Protein AF-A0A383DXW2-F1 (afdb_monomer)

Sequence (233 aa):
LIGVLIAPAAAITYVIGAVLSALAGYIGMTVATMANARTTEAAKSGPGRALPIAFRGGAVMGFSVAGLALLGLMAVYVVFVLTLEVDDAFEVVTAYGLGASSIALFSRVGGGIYTKAADVGADLVGKVEAGIPEDDPRNPATIADNVGDNVGDVAGMGADLFESYAGSILAPISLVAFALGLGAEQASAATNISLLSFPMAIALAGMVASIIGSFLVKGGTSTDSRALSKALH

Mean predicted aligned error: 6.48 Å

Foldseek 3Di:
DVCCVPPVLLVVLLQLLLVLLLVLLVQLLVLCVVLVVVLVVLCVVPQQRSLLSVLVSVLSSVCSLLVSLLVSLVCQCCVVQVPVLPQPSLSNSVSSLVSLVVNLVCQQVVLVCQQVVLVVVQCCCACPPVVHDPLDPVRPSSVSNVSSCSRHVRSSVSSVSSSVLSCQLSVQLVVVCVVVVDTSVCCPPPVNVCSSCVSSVVSVVVSVVSVVVSVQQGGDRDPDPVVSVVSVD

Secondary structure (DSSP, 8-state):
-HHHHH-HHHHHHHHHHHHHHHHHHHHHHHHHHHHHHHHHHHHTT-HHHHHHHHHHHHHHHHHHHHHHHHHHHHHHIIIIIIIS--TTHHHHHHHHHHHHHHHHHHHHHHHHHHHHHHHHHHHIIIIIIS-PPTT-TT-TTHHHHHHHIIIIIIIIHHHHHHHHHHHHHHHHHHHHHHHTT--HHHHTSHHHHHHHHHHHHHHHHHHHHHHHHHTT----S---HHHHHHTT-

Solvent-accessible surface area (backbone atoms only — not comparable to full-atom values): 11366 Å² total; per-residue (Å²): 108,69,45,64,74,73,41,47,65,28,43,50,30,16,51,50,24,23,52,48,21,50,48,23,7,50,53,22,24,56,40,41,69,63,30,51,63,54,22,58,63,30,40,78,76,34,47,38,54,13,45,52,46,46,49,51,31,52,46,52,28,53,51,42,18,54,46,47,34,51,50,51,52,50,50,49,43,48,48,41,42,69,67,63,56,38,68,56,40,62,55,29,57,51,26,18,40,52,18,10,44,55,43,15,51,52,37,30,51,54,17,41,52,48,17,54,54,21,41,54,51,34,46,48,50,28,48,70,71,68,66,42,63,83,81,36,90,86,44,85,34,39,62,50,22,60,47,12,46,37,41,13,68,32,18,6,44,29,10,41,52,21,24,52,53,40,40,64,41,47,49,59,38,50,49,52,36,64,76,66,67,56,50,38,87,50,49,75,38,72,72,41,45,54,63,56,44,44,48,55,50,51,51,51,53,50,50,54,50,49,56,58,51,60,73,70,55,55,49,49,84,55,87,48,68,70,59,50,50,61,37,75,110

InterPro domains:
  IPR004131 Pyrophosphate-energised proton pump [PF03030] (7-225)
  IPR004131 Pyrophosphate-energised proton pump [PTHR31998] (8-218)

Structure (mmCIF, N/CA/C/O backbone):
data_AF-A0A383DXW2-F1
#
_entry.id   AF-A0A383DXW2-F1
#
loop_
_atom_site.group_PDB
_atom_site.id
_atom_site.type_symbol
_atom_site.label_atom_id
_atom_site.label_alt_id
_atom_site.label_comp_id
_atom_site.label_asym_id
_atom_site.label_entity_id
_atom_site.label_seq_id
_atom_site.pdbx_PDB_ins_code
_atom_site.Cartn_x
_atom_site.Cartn_y
_atom_site.Cartn_z
_atom_site.occupancy
_atom_site.B_iso_or_equiv
_atom_site.auth_seq_id
_atom_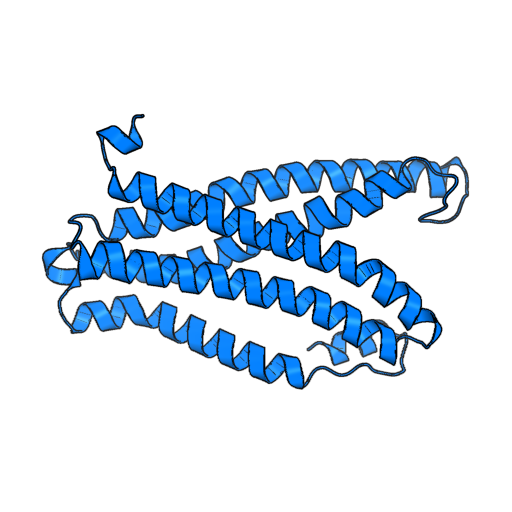site.auth_comp_id
_atom_site.auth_asym_id
_atom_site.auth_atom_id
_atom_site.pdbx_PDB_model_num
ATOM 1 N N . LEU A 1 1 ? -5.585 -5.094 -26.595 1.00 50.12 1 LEU A N 1
ATOM 2 C CA . LEU A 1 1 ? -5.424 -5.229 -28.063 1.00 50.12 1 LEU A CA 1
ATOM 3 C C . LEU A 1 1 ? -4.421 -4.222 -28.617 1.00 50.12 1 LEU A C 1
ATOM 5 O O . LEU A 1 1 ? -3.390 -4.671 -29.079 1.00 50.12 1 LEU A O 1
ATOM 9 N N . ILE A 1 2 ? -4.648 -2.907 -28.501 1.00 56.47 2 ILE A N 1
ATOM 10 C CA . ILE A 1 2 ? -3.730 -1.880 -29.044 1.00 56.47 2 ILE A CA 1
ATOM 11 C C . ILE A 1 2 ? -2.315 -1.974 -28.438 1.00 56.47 2 ILE A C 1
ATOM 13 O O . ILE A 1 2 ? -1.353 -2.072 -29.183 1.00 56.47 2 ILE A O 1
ATOM 17 N N . GLY A 1 3 ? -2.174 -2.067 -27.109 1.00 60.56 3 GLY A N 1
ATOM 18 C CA . GLY A 1 3 ? -0.851 -2.199 -26.471 1.00 60.56 3 GLY A CA 1
ATOM 19 C C . GLY A 1 3 ? -0.098 -3.486 -26.835 1.00 60.56 3 GLY A C 1
ATOM 20 O O . GLY A 1 3 ? 1.103 -3.454 -27.040 1.00 60.56 3 GLY A O 1
ATOM 21 N N . VAL A 1 4 ? -0.806 -4.605 -27.018 1.00 61.41 4 VAL A N 1
ATOM 22 C CA . VAL A 1 4 ? -0.197 -5.878 -27.461 1.00 61.41 4 VAL A CA 1
ATOM 23 C C . VAL A 1 4 ? 0.260 -5.805 -28.924 1.00 61.41 4 VAL A C 1
ATOM 25 O O . VAL A 1 4 ? 1.201 -6.489 -29.306 1.00 61.41 4 VAL A O 1
ATOM 28 N N . LEU A 1 5 ? -0.401 -4.974 -29.735 1.00 57.59 5 LEU A N 1
ATOM 29 C CA . LEU A 1 5 ? -0.107 -4.788 -31.156 1.00 57.59 5 LEU A CA 1
ATOM 30 C C . LEU A 1 5 ? 0.959 -3.713 -31.428 1.00 57.59 5 LEU A C 1
ATOM 32 O O . LEU A 1 5 ? 1.540 -3.734 -32.507 1.00 57.59 5 LEU A O 1
ATOM 36 N N . ILE A 1 6 ? 1.195 -2.785 -30.492 1.00 65.56 6 ILE A N 1
ATOM 37 C CA . ILE A 1 6 ? 2.102 -1.637 -30.674 1.00 65.56 6 ILE A CA 1
ATOM 38 C C . ILE A 1 6 ? 3.347 -1.742 -29.780 1.00 65.56 6 ILE A C 1
ATOM 40 O O . ILE A 1 6 ? 4.451 -1.588 -30.282 1.00 65.56 6 ILE A O 1
ATOM 44 N N . ALA A 1 7 ? 3.186 -2.045 -28.488 1.00 77.00 7 ALA A N 1
ATOM 45 C CA . ALA A 1 7 ? 4.275 -2.092 -27.506 1.00 77.00 7 ALA A CA 1
ATOM 46 C C . ALA A 1 7 ? 4.069 -3.269 -26.525 1.00 77.00 7 ALA A C 1
ATOM 48 O O . ALA A 1 7 ? 3.656 -3.081 -25.373 1.00 77.00 7 ALA A O 1
ATOM 49 N N . PRO A 1 8 ? 4.305 -4.521 -26.967 1.00 82.56 8 PRO A N 1
ATOM 50 C CA . PRO A 1 8 ? 3.951 -5.715 -26.199 1.00 82.56 8 PRO A CA 1
ATOM 51 C C . PRO A 1 8 ? 4.678 -5.799 -24.850 1.00 82.56 8 PRO A C 1
ATOM 53 O O . PRO A 1 8 ? 4.075 -6.221 -23.864 1.00 82.56 8 PRO A O 1
ATOM 56 N N . ALA A 1 9 ? 5.935 -5.353 -24.778 1.00 85.69 9 ALA A N 1
ATOM 57 C CA . ALA A 1 9 ? 6.704 -5.322 -23.535 1.00 85.69 9 ALA A CA 1
ATOM 58 C C . ALA A 1 9 ? 6.097 -4.351 -22.506 1.00 85.69 9 ALA A C 1
ATOM 60 O O . ALA A 1 9 ? 5.856 -4.744 -21.365 1.00 85.69 9 ALA A O 1
ATOM 61 N N . ALA A 1 10 ? 5.758 -3.129 -22.927 1.00 87.69 10 ALA A N 1
ATOM 62 C CA . ALA A 1 10 ? 5.115 -2.127 -22.078 1.00 87.69 10 ALA A CA 1
ATOM 63 C C . ALA A 1 10 ? 3.723 -2.580 -21.601 1.00 87.69 10 ALA A C 1
ATOM 65 O O . ALA A 1 10 ? 3.354 -2.390 -20.443 1.00 87.69 10 ALA A O 1
ATOM 66 N N . ALA A 1 11 ? 2.953 -3.250 -22.464 1.00 90.75 11 ALA A N 1
ATOM 67 C CA . ALA A 1 11 ? 1.661 -3.810 -22.079 1.00 90.75 11 ALA A CA 1
ATOM 68 C C . ALA A 1 11 ? 1.792 -4.891 -20.989 1.00 90.75 11 ALA A C 1
ATOM 70 O O . ALA A 1 11 ? 0.975 -4.939 -20.069 1.00 90.75 11 ALA A O 1
ATOM 71 N N . ILE A 1 12 ? 2.818 -5.745 -21.067 1.00 91.69 12 ILE A N 1
ATOM 72 C CA . ILE A 1 12 ? 3.074 -6.774 -20.051 1.00 91.69 12 ILE A CA 1
ATOM 73 C C . ILE A 1 12 ? 3.457 -6.126 -18.721 1.00 91.69 12 ILE A C 1
ATOM 75 O O . ILE A 1 12 ? 2.898 -6.485 -17.685 1.00 91.69 12 ILE A O 1
ATOM 79 N N . THR A 1 13 ? 4.368 -5.153 -18.722 1.00 93.19 13 THR A N 1
ATOM 80 C CA . THR A 1 13 ? 4.820 -4.525 -17.475 1.00 93.19 13 THR A CA 1
ATOM 81 C C . THR A 1 13 ? 3.764 -3.641 -16.834 1.00 93.19 13 THR A C 1
ATOM 83 O O . THR A 1 13 ? 3.664 -3.636 -15.608 1.00 93.19 13 THR A O 1
ATOM 86 N N . TYR A 1 14 ? 2.898 -3.009 -17.630 1.00 94.50 14 TYR A N 1
ATOM 87 C CA . TYR A 1 14 ? 1.666 -2.388 -17.145 1.00 94.50 14 TYR A CA 1
ATOM 88 C C . TYR A 1 14 ? 0.805 -3.380 -16.357 1.00 94.50 14 TYR A C 1
ATOM 90 O O . TYR A 1 14 ? 0.404 -3.098 -15.228 1.00 94.50 14 TYR A O 1
ATOM 98 N N . VAL A 1 15 ? 0.551 -4.569 -16.915 1.00 95.50 15 VAL A N 1
ATOM 99 C CA . VAL A 1 15 ? -0.243 -5.599 -16.227 1.00 95.50 15 VAL A CA 1
ATOM 100 C C . VAL A 1 15 ? 0.460 -6.074 -14.955 1.00 95.50 15 VAL A C 1
ATOM 102 O O . VAL A 1 15 ? -0.202 -6.241 -13.934 1.00 95.50 15 VAL A O 1
ATOM 105 N N . ILE A 1 16 ? 1.786 -6.238 -14.974 1.00 95.88 16 ILE A N 1
ATOM 106 C CA . ILE A 1 16 ? 2.560 -6.596 -13.776 1.00 95.88 16 ILE A CA 1
ATOM 107 C C . ILE A 1 16 ? 2.383 -5.533 -12.682 1.00 95.88 16 ILE A C 1
ATOM 109 O O . ILE A 1 16 ? 2.056 -5.882 -11.549 1.00 95.88 16 ILE A O 1
ATOM 113 N N . GLY A 1 17 ? 2.541 -4.248 -13.011 1.00 96.12 17 GLY A N 1
ATOM 114 C CA . GLY A 1 17 ? 2.365 -3.149 -12.056 1.00 96.12 17 GLY A CA 1
ATOM 115 C C . GLY A 1 17 ? 0.949 -3.078 -11.491 1.00 96.12 17 GLY A C 1
ATOM 116 O O . GLY A 1 17 ? 0.768 -2.950 -10.281 1.00 96.12 17 GLY A O 1
ATOM 117 N N . ALA A 1 18 ? -0.057 -3.257 -12.348 1.00 96.88 18 ALA A N 1
ATOM 118 C CA . ALA A 1 18 ? -1.457 -3.320 -11.945 1.00 96.88 18 ALA A CA 1
ATOM 119 C C . ALA A 1 18 ? -1.726 -4.483 -10.971 1.00 96.88 18 ALA A C 1
ATOM 121 O O . ALA A 1 18 ? -2.318 -4.288 -9.909 1.00 96.88 18 ALA A O 1
ATOM 122 N N . VAL A 1 19 ? -1.256 -5.691 -11.298 1.00 97.50 19 VAL A N 1
ATOM 123 C CA . VAL A 1 19 ? -1.461 -6.888 -10.469 1.00 97.50 19 VAL A CA 1
ATOM 124 C C . VAL A 1 19 ? -0.744 -6.766 -9.127 1.00 97.50 19 VAL A C 1
ATOM 126 O O . VAL A 1 19 ? -1.331 -7.101 -8.101 1.00 97.50 19 VAL A O 1
ATOM 129 N N . LEU A 1 20 ? 0.496 -6.271 -9.104 1.00 97.56 20 LEU A N 1
ATOM 130 C CA . LEU A 1 20 ? 1.246 -6.108 -7.857 1.00 97.56 20 LEU A CA 1
ATOM 131 C C . LEU A 1 20 ? 0.651 -5.016 -6.957 1.00 97.56 20 LEU A C 1
ATOM 133 O O . LEU A 1 20 ? 0.580 -5.222 -5.746 1.00 97.56 20 LEU A O 1
ATOM 137 N N . SER A 1 21 ? 0.156 -3.916 -7.533 1.00 96.94 21 SER A N 1
ATOM 138 C CA . SER A 1 21 ? -0.573 -2.873 -6.796 1.00 96.94 21 SER A CA 1
ATOM 139 C C . SER A 1 21 ? -1.860 -3.426 -6.165 1.00 96.94 21 SER A C 1
ATOM 141 O O . SER A 1 21 ? -2.087 -3.274 -4.962 1.00 96.94 21 SER A O 1
ATOM 143 N N . ALA A 1 22 ? -2.656 -4.177 -6.938 1.00 96.56 22 ALA A N 1
ATOM 144 C CA . ALA A 1 22 ? -3.860 -4.843 -6.432 1.00 96.56 22 ALA A CA 1
ATOM 145 C C . ALA A 1 22 ? -3.533 -5.858 -5.324 1.00 96.56 22 ALA A C 1
ATOM 147 O O . ALA A 1 22 ? -4.212 -5.911 -4.296 1.00 96.56 22 ALA A O 1
ATOM 148 N N . LEU A 1 23 ? -2.472 -6.648 -5.513 1.00 96.94 23 LEU A N 1
ATOM 149 C CA . LEU A 1 23 ? -2.016 -7.637 -4.541 1.00 96.94 23 LEU A CA 1
ATOM 150 C C . LEU A 1 23 ? -1.571 -6.980 -3.230 1.00 96.94 23 LEU A C 1
ATOM 152 O O . LEU A 1 23 ? -1.905 -7.485 -2.160 1.00 96.94 23 LEU A O 1
ATOM 156 N N . ALA A 1 24 ? -0.862 -5.851 -3.293 1.00 95.56 24 ALA A N 1
ATOM 157 C CA . ALA A 1 24 ? -0.436 -5.114 -2.108 1.00 95.56 24 ALA A CA 1
ATOM 158 C C . ALA 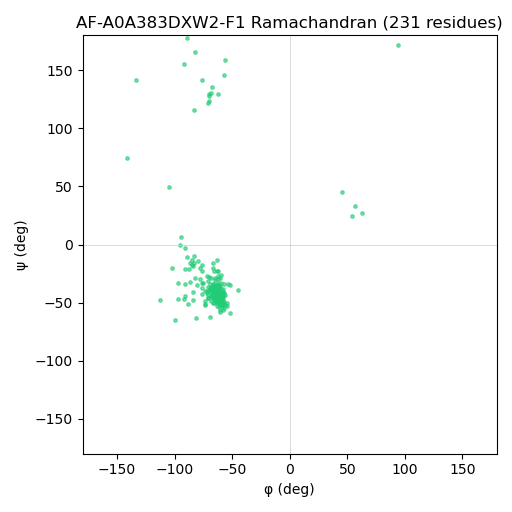A 1 24 ? -1.638 -4.632 -1.276 1.00 95.56 24 ALA A C 1
ATOM 160 O O . ALA A 1 24 ? -1.676 -4.858 -0.062 1.00 95.56 24 ALA A O 1
ATOM 161 N N . GLY A 1 25 ? -2.654 -4.054 -1.928 1.00 94.94 25 GLY A N 1
ATOM 162 C CA . GLY A 1 25 ? -3.906 -3.666 -1.272 1.00 94.94 25 GLY A CA 1
ATOM 163 C C . GLY A 1 25 ? -4.656 -4.861 -0.671 1.00 94.94 25 GLY A C 1
ATOM 164 O O . GLY A 1 25 ? -5.110 -4.803 0.473 1.00 94.94 25 GLY A O 1
ATOM 165 N N . TYR A 1 26 ? -4.724 -5.980 -1.397 1.00 95.81 26 TYR A N 1
ATOM 166 C CA . TYR A 1 26 ? -5.382 -7.203 -0.933 1.00 95.81 26 TYR A CA 1
ATOM 167 C C . TYR A 1 26 ? -4.694 -7.830 0.289 1.00 95.81 26 TYR A C 1
ATOM 169 O O . TYR A 1 26 ? -5.364 -8.221 1.249 1.00 95.81 26 TYR A O 1
ATOM 177 N N . ILE A 1 27 ? -3.358 -7.904 0.292 1.00 96.06 27 ILE A N 1
ATOM 178 C CA . ILE A 1 27 ? -2.589 -8.394 1.445 1.00 96.06 27 ILE A CA 1
ATOM 179 C C . ILE A 1 27 ? -2.833 -7.491 2.656 1.00 96.06 27 ILE A C 1
ATOM 181 O O . ILE A 1 27 ? -3.104 -8.003 3.743 1.00 96.06 27 ILE A O 1
ATOM 185 N N . GLY A 1 28 ? -2.795 -6.167 2.466 1.00 94.62 28 GLY A N 1
ATOM 186 C CA . GLY A 1 28 ? -3.100 -5.199 3.520 1.00 94.62 28 GLY A CA 1
ATOM 187 C C . GLY A 1 28 ? -4.473 -5.444 4.146 1.00 94.62 28 GLY A C 1
ATOM 188 O O . GLY A 1 28 ? -4.570 -5.641 5.356 1.00 94.62 28 GLY A O 1
ATOM 189 N N . MET A 1 29 ? -5.517 -5.529 3.317 1.00 95.94 29 MET A N 1
ATOM 190 C CA . MET A 1 29 ? -6.895 -5.786 3.758 1.00 95.94 29 MET A CA 1
ATOM 191 C C . MET A 1 29 ? -7.030 -7.113 4.513 1.00 95.94 29 MET A C 1
ATOM 193 O O . MET A 1 29 ? -7.660 -7.189 5.569 1.00 95.94 29 MET A O 1
ATOM 197 N N . THR A 1 30 ? -6.410 -8.173 3.992 1.00 95.88 30 THR A N 1
ATOM 198 C CA . THR A 1 30 ? -6.461 -9.508 4.600 1.00 95.88 30 THR A CA 1
ATOM 199 C C . THR A 1 30 ? -5.831 -9.492 5.993 1.00 95.88 30 THR A C 1
ATOM 201 O O . THR A 1 30 ? -6.363 -10.072 6.937 1.00 95.88 30 THR A O 1
ATOM 204 N N . VAL A 1 31 ? -4.709 -8.792 6.162 1.00 94.88 31 VAL A N 1
ATOM 205 C CA . VAL A 1 31 ? -4.043 -8.699 7.464 1.00 94.88 31 VAL A CA 1
ATOM 206 C C . VAL A 1 31 ? -4.804 -7.794 8.427 1.00 94.88 31 VAL A C 1
ATOM 208 O O . VAL A 1 31 ? -4.936 -8.164 9.593 1.00 94.88 31 VAL A O 1
ATOM 211 N N . ALA A 1 32 ? -5.342 -6.665 7.959 1.00 94.88 32 ALA A N 1
ATOM 212 C CA . ALA A 1 32 ? -6.160 -5.772 8.777 1.00 94.88 32 ALA A CA 1
ATOM 213 C C . ALA A 1 32 ? -7.384 -6.508 9.339 1.00 94.88 32 ALA A C 1
ATOM 215 O O . ALA A 1 32 ? -7.532 -6.619 10.555 1.00 94.88 32 ALA A O 1
ATOM 216 N N . THR A 1 33 ? -8.171 -7.165 8.485 1.00 94.88 33 THR A N 1
ATOM 217 C CA . THR A 1 33 ? -9.350 -7.941 8.916 1.00 94.88 33 THR A CA 1
ATOM 218 C C . THR A 1 33 ? -9.016 -9.035 9.942 1.00 94.88 33 THR A C 1
ATOM 220 O O . THR A 1 33 ? -9.792 -9.268 10.870 1.00 94.88 33 THR A O 1
ATOM 223 N N . MET A 1 34 ? -7.835 -9.662 9.862 1.00 93.38 34 MET A N 1
ATOM 224 C CA . MET A 1 34 ? -7.356 -10.606 10.884 1.00 93.38 34 MET A CA 1
ATOM 225 C C . MET A 1 34 ? -6.848 -9.931 12.172 1.00 93.38 34 MET A C 1
ATOM 227 O O . MET A 1 34 ? -6.934 -10.521 13.255 1.00 93.38 34 MET A O 1
ATOM 231 N N . ALA A 1 35 ? -6.261 -8.738 12.072 1.00 95.00 35 ALA A N 1
ATOM 232 C CA . ALA A 1 35 ? -5.648 -8.016 13.185 1.00 95.00 35 ALA A CA 1
ATOM 233 C C . ALA A 1 35 ? -6.666 -7.240 14.033 1.00 95.00 35 ALA A C 1
ATOM 235 O O . ALA A 1 35 ? -6.448 -7.100 15.239 1.00 95.00 35 ALA A O 1
ATOM 236 N N . ASN A 1 36 ? -7.778 -6.790 13.447 1.00 95.12 36 ASN A N 1
ATOM 237 C CA . ASN A 1 36 ? -8.770 -5.939 14.111 1.00 95.12 36 ASN A CA 1
ATOM 238 C C . ASN A 1 36 ? -9.331 -6.611 15.376 1.00 95.12 36 ASN A C 1
ATOM 240 O O . ASN A 1 36 ? -9.138 -6.114 16.484 1.00 95.12 36 ASN A O 1
ATOM 244 N N . ALA A 1 37 ? -9.890 -7.821 15.253 1.00 95.12 37 ALA A N 1
ATOM 245 C CA . ALA A 1 37 ? -10.442 -8.552 16.399 1.00 95.12 37 ALA A CA 1
ATOM 246 C C . ALA A 1 37 ? -9.383 -8.900 17.468 1.00 95.12 37 ALA A C 1
ATOM 248 O O . ALA A 1 37 ? -9.662 -8.872 18.667 1.00 95.12 37 ALA A O 1
ATOM 249 N N . ARG A 1 38 ? -8.140 -9.189 17.051 1.00 95.81 38 ARG A N 1
ATOM 250 C CA . ARG A 1 38 ? -7.022 -9.475 17.974 1.00 95.81 38 ARG A CA 1
ATOM 251 C C . ARG A 1 38 ? -6.614 -8.237 18.766 1.00 95.81 38 ARG A C 1
ATOM 253 O O . ARG A 1 38 ? -6.271 -8.350 19.941 1.00 95.81 38 ARG A O 1
ATOM 260 N N . THR A 1 39 ? -6.656 -7.073 18.124 1.00 95.19 39 THR A N 1
ATOM 261 C CA . THR A 1 39 ? -6.393 -5.780 18.759 1.00 95.19 39 THR A CA 1
ATOM 262 C C . THR A 1 39 ? -7.464 -5.479 19.803 1.00 95.19 39 THR A C 1
ATOM 264 O O . THR A 1 39 ? -7.115 -5.164 20.941 1.00 95.19 39 THR A O 1
ATOM 267 N N . THR A 1 40 ? -8.743 -5.678 19.469 1.00 94.94 40 THR A N 1
ATOM 268 C CA . THR A 1 40 ? -9.867 -5.491 20.401 1.00 94.94 40 THR A CA 1
ATOM 269 C C . THR A 1 40 ? -9.764 -6.407 21.621 1.00 94.94 40 THR A C 1
ATOM 271 O O . THR A 1 40 ? -9.898 -5.950 22.755 1.00 94.94 40 THR A O 1
ATOM 274 N N . GLU A 1 41 ? -9.451 -7.691 21.429 1.00 96.75 41 GLU A N 1
ATOM 275 C CA . GLU A 1 41 ? -9.257 -8.614 22.555 1.00 96.75 41 GLU A CA 1
ATOM 276 C C . GLU A 1 41 ? -8.064 -8.223 23.436 1.00 96.75 41 GLU A C 1
ATOM 278 O O . GLU A 1 41 ? -8.145 -8.250 24.666 1.00 96.75 41 GLU A O 1
ATOM 283 N N . ALA A 1 42 ? -6.954 -7.793 22.836 1.00 92.69 42 ALA A N 1
ATOM 284 C CA . ALA A 1 42 ? -5.794 -7.343 23.594 1.00 92.69 42 ALA A CA 1
ATOM 285 C C . ALA A 1 42 ? -6.035 -6.027 24.347 1.00 92.69 42 ALA A C 1
ATOM 287 O O . ALA A 1 42 ? -5.448 -5.830 25.415 1.00 92.69 42 ALA A O 1
ATOM 288 N N . ALA A 1 43 ? -6.922 -5.163 23.843 1.00 92.88 43 ALA A N 1
ATOM 289 C CA . ALA A 1 43 ? -7.292 -3.907 24.488 1.00 92.88 43 ALA A CA 1
ATOM 290 C C . ALA A 1 43 ? -7.961 -4.113 25.856 1.00 92.88 43 ALA A C 1
ATOM 292 O O . ALA A 1 43 ? -7.828 -3.250 26.723 1.00 92.88 43 ALA A O 1
ATOM 293 N N . LYS A 1 44 ? -8.548 -5.291 26.129 1.00 93.62 44 LYS A N 1
ATOM 294 C CA . LYS A 1 44 ? -9.018 -5.666 27.479 1.00 93.62 44 LYS A CA 1
ATOM 295 C C . LYS A 1 44 ? -7.893 -5.675 28.523 1.00 93.62 44 LYS A C 1
ATOM 297 O O . LYS A 1 44 ? -8.151 -5.498 29.706 1.00 93.62 44 LYS A O 1
ATOM 302 N N . SER A 1 45 ? -6.643 -5.888 28.094 1.00 90.31 45 SER A N 1
ATOM 303 C CA . SER A 1 45 ? -5.438 -5.810 28.938 1.00 90.31 45 SER A CA 1
ATOM 304 C C . SER A 1 45 ? -4.754 -4.430 28.898 1.00 90.31 45 SER A C 1
ATOM 306 O O . SER A 1 45 ? -3.655 -4.285 29.433 1.00 90.31 45 SER A O 1
ATOM 308 N N . GLY A 1 46 ? -5.361 -3.434 28.246 1.00 87.06 46 GLY A N 1
ATOM 309 C CA . GLY A 1 46 ? -4.833 -2.079 28.103 1.00 87.06 46 GLY A CA 1
ATOM 310 C C . GLY A 1 46 ? -4.032 -1.815 26.813 1.00 87.06 46 GLY A C 1
ATOM 311 O O . GLY A 1 46 ? -3.695 -2.735 26.055 1.00 87.06 46 GLY A O 1
ATOM 312 N N . PRO A 1 47 ? -3.684 -0.538 26.561 1.00 81.81 47 PRO A N 1
ATOM 313 C CA . PRO A 1 47 ? -3.093 -0.078 25.300 1.00 81.81 47 PRO A CA 1
ATOM 314 C C . PRO A 1 47 ? -1.707 -0.671 25.023 1.00 81.81 47 PRO A C 1
ATOM 316 O O . PRO A 1 47 ? -1.369 -0.935 23.871 1.00 81.81 47 PRO A O 1
ATOM 319 N N . GLY A 1 48 ? -0.927 -0.972 26.066 1.00 84.31 48 GLY A N 1
ATOM 320 C CA . GLY A 1 48 ? 0.415 -1.544 25.922 1.00 84.31 48 GLY A CA 1
ATOM 321 C C . GLY A 1 48 ? 0.440 -2.922 25.251 1.00 84.31 48 GLY A C 1
ATOM 322 O O . GLY A 1 48 ? 1.459 -3.300 24.676 1.00 84.31 48 GLY A O 1
ATOM 323 N N . ARG A 1 49 ? -0.679 -3.664 25.286 1.00 86.38 49 ARG A N 1
ATOM 324 C CA . ARG A 1 49 ? -0.833 -4.957 24.595 1.00 86.38 49 ARG A CA 1
ATOM 325 C C . ARG A 1 49 ? -1.537 -4.830 23.246 1.00 86.38 49 ARG A C 1
ATOM 327 O O . ARG A 1 49 ? -1.190 -5.576 22.333 1.00 86.38 49 ARG A O 1
ATOM 334 N N . ALA A 1 50 ? -2.473 -3.892 23.108 1.00 89.62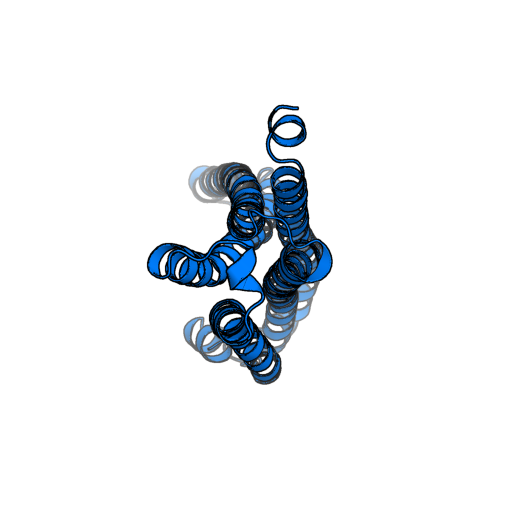 50 ALA A N 1
ATOM 335 C CA . ALA A 1 50 ? -3.181 -3.645 21.854 1.00 89.62 50 ALA A CA 1
ATOM 336 C C . ALA A 1 50 ? -2.285 -2.989 20.791 1.00 89.62 50 ALA A C 1
ATOM 338 O O . ALA A 1 50 ? -2.239 -3.460 19.654 1.00 89.62 50 ALA A O 1
ATOM 339 N N . LEU A 1 51 ? -1.515 -1.957 21.164 1.00 88.19 51 LEU A N 1
ATOM 340 C CA . LEU A 1 51 ? -0.718 -1.173 20.215 1.00 88.19 51 LEU A CA 1
ATOM 341 C C . LEU A 1 51 ? 0.301 -2.021 19.436 1.00 88.19 51 LEU A C 1
ATOM 343 O O . LEU A 1 51 ? 0.346 -1.891 18.216 1.00 88.19 51 LEU A O 1
ATOM 347 N N . PRO A 1 52 ? 1.081 -2.931 20.056 1.00 88.62 52 PRO A N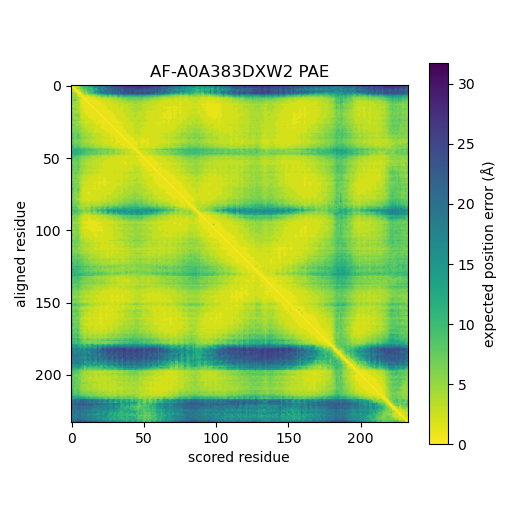 1
ATOM 348 C CA . PRO A 1 52 ? 2.000 -3.775 19.296 1.00 88.62 52 PRO A CA 1
ATOM 349 C C . PRO A 1 52 ? 1.302 -4.707 18.297 1.00 88.62 52 PRO A C 1
ATOM 351 O O . PRO A 1 52 ? 1.900 -5.051 17.282 1.00 88.62 52 PRO A O 1
ATOM 354 N N . ILE A 1 53 ? 0.065 -5.140 18.567 1.00 91.69 53 ILE A N 1
ATOM 355 C CA . ILE A 1 53 ? -0.699 -5.999 17.648 1.00 91.69 53 ILE A CA 1
ATOM 356 C C . ILE A 1 53 ? -1.180 -5.179 16.452 1.00 91.69 53 ILE A C 1
ATOM 358 O O . ILE A 1 53 ? -0.932 -5.587 15.318 1.00 91.69 53 ILE A O 1
ATOM 362 N N . ALA A 1 54 ? -1.774 -4.009 16.701 1.00 91.81 54 ALA A N 1
ATOM 363 C CA . ALA A 1 54 ? -2.185 -3.080 15.650 1.00 91.81 54 ALA A CA 1
ATOM 364 C C . ALA A 1 54 ? -0.990 -2.648 14.784 1.00 91.81 54 ALA A C 1
ATOM 366 O O . ALA A 1 54 ? -1.036 -2.751 13.560 1.00 91.81 54 ALA A O 1
ATOM 367 N N . PHE A 1 55 ? 0.124 -2.267 15.422 1.00 91.12 55 PHE A N 1
ATOM 368 C CA . PHE A 1 55 ? 1.355 -1.885 14.732 1.00 91.12 55 PHE A CA 1
ATOM 369 C C . PHE A 1 55 ? 1.896 -3.016 13.861 1.00 91.12 55 PHE A C 1
ATOM 371 O O . PHE A 1 55 ? 2.240 -2.787 12.709 1.00 91.12 55 PHE A O 1
ATOM 378 N N . ARG A 1 56 ? 1.945 -4.254 14.370 1.00 91.38 56 ARG A N 1
ATOM 379 C CA . ARG A 1 56 ? 2.389 -5.408 13.573 1.00 91.38 56 ARG A CA 1
ATOM 380 C C . ARG A 1 56 ? 1.456 -5.688 12.397 1.00 91.38 56 ARG A C 1
ATOM 382 O O . ARG A 1 56 ? 1.952 -6.047 11.336 1.00 91.38 56 ARG A O 1
ATOM 389 N N . GLY A 1 57 ? 0.146 -5.500 12.565 1.00 92.44 57 GLY A N 1
ATOM 390 C CA . GLY A 1 57 ? -0.818 -5.571 11.465 1.00 92.44 57 GLY A CA 1
ATOM 391 C C . GLY A 1 57 ? -0.493 -4.565 10.356 1.00 92.44 57 GLY A C 1
ATOM 392 O O . GLY A 1 57 ? -0.322 -4.956 9.202 1.00 92.44 57 GLY A O 1
ATOM 393 N N . GLY A 1 58 ? -0.298 -3.294 10.721 1.00 91.88 58 GLY A N 1
ATOM 394 C CA . GLY A 1 58 ? 0.097 -2.238 9.781 1.00 91.88 58 GLY A CA 1
ATOM 395 C C . GLY A 1 58 ? 1.496 -2.434 9.182 1.00 91.88 58 GLY A C 1
ATOM 396 O O . GLY A 1 58 ? 1.712 -2.172 8.002 1.00 91.88 58 GLY A O 1
ATOM 397 N N . ALA A 1 59 ? 2.447 -2.963 9.953 1.00 92.81 59 ALA A N 1
ATOM 398 C CA . ALA A 1 59 ? 3.803 -3.227 9.484 1.00 92.81 59 ALA A CA 1
ATOM 399 C C . ALA A 1 59 ? 3.824 -4.269 8.357 1.00 92.81 59 ALA A C 1
ATOM 401 O O . ALA A 1 59 ? 4.555 -4.098 7.385 1.00 92.81 59 ALA A O 1
ATOM 402 N N . VAL A 1 60 ? 2.998 -5.321 8.438 1.00 93.25 60 VAL A N 1
ATOM 403 C CA . VAL A 1 60 ? 2.891 -6.309 7.350 1.00 93.25 60 VAL A CA 1
ATOM 404 C C . VAL A 1 60 ? 2.380 -5.655 6.068 1.00 93.25 60 VAL A C 1
ATOM 406 O O . VAL A 1 60 ? 2.933 -5.927 5.004 1.00 93.25 60 VAL A O 1
ATOM 409 N N . MET A 1 61 ? 1.385 -4.768 6.156 1.00 92.00 61 MET A N 1
ATOM 410 C CA . MET A 1 61 ? 0.924 -3.985 5.005 1.00 92.00 61 MET A CA 1
ATOM 411 C C . MET A 1 61 ? 2.066 -3.134 4.434 1.00 92.00 61 MET A C 1
ATOM 413 O O . MET A 1 61 ? 2.367 -3.249 3.250 1.00 92.00 61 MET A O 1
ATOM 417 N N . GLY A 1 62 ? 2.751 -2.345 5.268 1.00 93.06 62 GLY A N 1
ATOM 418 C CA . GLY A 1 62 ? 3.843 -1.470 4.830 1.00 93.06 62 GLY A CA 1
ATOM 419 C C . GLY A 1 62 ? 4.998 -2.223 4.161 1.00 93.06 62 GLY A C 1
ATOM 420 O O . GLY A 1 62 ? 5.444 -1.841 3.078 1.00 93.06 62 GLY A O 1
ATOM 421 N N . PHE A 1 63 ? 5.447 -3.335 4.752 1.00 94.75 63 PHE A N 1
ATOM 422 C CA . PHE A 1 63 ? 6.502 -4.165 4.163 1.00 94.75 63 PHE A CA 1
ATOM 423 C C . PHE A 1 63 ? 6.047 -4.897 2.901 1.00 94.75 63 PHE A C 1
ATOM 425 O O . PHE A 1 63 ? 6.849 -5.058 1.986 1.00 94.75 63 PHE A O 1
ATOM 432 N N . SER A 1 64 ? 4.778 -5.306 2.814 1.00 94.56 64 SER A N 1
ATOM 433 C CA . SER A 1 64 ? 4.236 -5.922 1.597 1.00 94.56 64 SER A CA 1
ATOM 434 C C . SER A 1 64 ? 4.161 -4.911 0.456 1.00 94.56 64 SER A C 1
ATOM 436 O O . SER A 1 64 ? 4.586 -5.218 -0.651 1.00 94.56 64 SER A O 1
ATOM 438 N N . VAL A 1 65 ? 3.694 -3.690 0.731 1.00 95.25 65 VAL A N 1
ATOM 439 C CA . VAL A 1 65 ? 3.622 -2.592 -0.244 1.00 95.25 65 VAL A CA 1
ATOM 440 C C . VAL A 1 65 ? 5.013 -2.246 -0.772 1.00 95.25 65 VAL A C 1
ATOM 442 O O . VAL A 1 65 ? 5.258 -2.356 -1.972 1.00 95.25 65 VAL A O 1
ATOM 445 N N . ALA A 1 66 ? 5.944 -1.889 0.118 1.00 94.25 66 ALA A N 1
ATOM 446 C CA . ALA A 1 66 ? 7.299 -1.517 -0.282 1.00 94.25 66 ALA A CA 1
ATOM 447 C C . ALA A 1 66 ? 8.042 -2.696 -0.934 1.00 94.25 66 ALA A C 1
ATOM 449 O O . ALA A 1 66 ? 8.745 -2.517 -1.928 1.00 94.25 66 ALA A O 1
ATOM 450 N N . GLY A 1 67 ? 7.865 -3.907 -0.393 1.00 94.81 67 GLY A N 1
ATOM 451 C CA . GLY A 1 67 ? 8.484 -5.142 -0.871 1.00 94.81 67 GLY A CA 1
ATOM 452 C C . GLY A 1 67 ? 8.052 -5.502 -2.283 1.00 94.81 67 GLY A C 1
ATOM 453 O O . GLY A 1 67 ? 8.901 -5.690 -3.149 1.00 94.81 67 GLY A O 1
ATOM 454 N N . LEU A 1 68 ? 6.742 -5.555 -2.533 1.00 96.31 68 LEU A N 1
ATOM 455 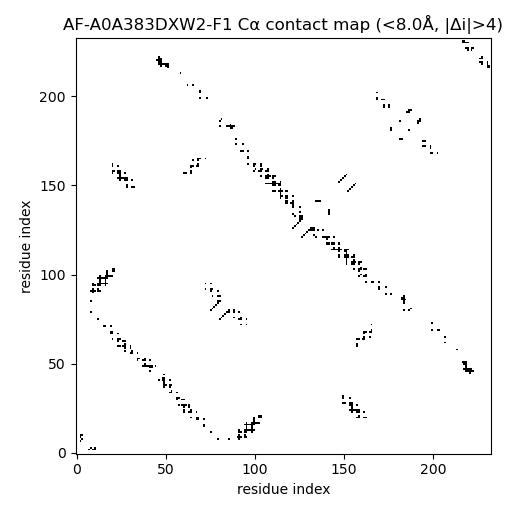C CA . LEU A 1 68 ? 6.200 -5.866 -3.856 1.00 96.31 68 LEU A CA 1
ATOM 456 C C . LEU A 1 68 ? 6.543 -4.778 -4.874 1.00 96.31 68 LEU A C 1
ATOM 458 O O . LEU A 1 68 ? 6.878 -5.112 -6.007 1.00 96.31 68 LEU A O 1
ATOM 462 N N . ALA A 1 69 ? 6.507 -3.503 -4.480 1.00 94.81 69 ALA A N 1
ATOM 463 C CA . ALA A 1 69 ? 6.841 -2.399 -5.374 1.00 94.81 69 ALA A CA 1
ATOM 464 C C . ALA A 1 69 ? 8.310 -2.448 -5.814 1.00 94.81 69 ALA A C 1
ATOM 466 O O . ALA A 1 69 ? 8.589 -2.383 -7.012 1.00 94.81 69 ALA A O 1
ATOM 467 N N . LEU A 1 70 ? 9.236 -2.610 -4.860 1.00 93.62 70 LEU A N 1
ATOM 468 C CA . LEU A 1 70 ? 10.672 -2.676 -5.135 1.00 93.62 70 LEU A CA 1
ATOM 469 C C . LEU A 1 70 ? 11.045 -3.954 -5.892 1.00 93.62 70 LEU A C 1
ATOM 471 O O . LEU A 1 70 ? 11.779 -3.887 -6.876 1.00 93.62 70 LEU A O 1
ATOM 475 N N . LEU A 1 71 ? 10.522 -5.109 -5.467 1.00 94.06 71 LEU A N 1
ATOM 476 C CA . LEU A 1 71 ? 10.770 -6.391 -6.128 1.00 94.06 71 LEU A CA 1
ATOM 477 C C . LEU A 1 71 ? 10.215 -6.397 -7.554 1.00 94.06 71 LEU A C 1
ATOM 479 O O . LEU A 1 71 ? 10.908 -6.829 -8.470 1.00 94.06 71 LEU A O 1
ATOM 483 N N . GLY A 1 72 ? 8.990 -5.903 -7.747 1.00 94.25 72 GLY A N 1
ATOM 484 C CA . GLY A 1 72 ? 8.356 -5.800 -9.057 1.00 94.25 72 GLY A CA 1
ATOM 485 C C . GLY A 1 72 ? 9.142 -4.898 -9.999 1.00 94.25 72 GLY A C 1
ATOM 486 O O . GLY A 1 72 ? 9.448 -5.301 -11.120 1.00 94.25 72 GLY A O 1
ATOM 487 N N . LEU A 1 73 ? 9.549 -3.720 -9.520 1.00 91.81 73 LEU A N 1
ATOM 488 C CA . LEU A 1 73 ? 10.353 -2.785 -10.300 1.00 91.81 73 LEU A CA 1
ATOM 489 C C . LEU A 1 73 ? 11.727 -3.369 -10.660 1.00 91.81 73 LEU A C 1
ATOM 491 O O . LEU A 1 73 ? 12.150 -3.285 -11.812 1.00 91.81 73 LEU A O 1
ATOM 495 N N . MET A 1 74 ? 12.403 -4.013 -9.704 1.00 90.19 74 MET A N 1
ATOM 496 C CA . MET A 1 74 ? 13.698 -4.654 -9.939 1.00 90.19 74 MET A CA 1
ATOM 497 C C . MET A 1 74 ? 13.581 -5.826 -10.920 1.00 90.19 74 MET A C 1
ATOM 499 O O . MET A 1 74 ? 14.419 -5.965 -11.807 1.00 90.19 74 MET A O 1
ATOM 503 N N . ALA A 1 75 ? 12.537 -6.648 -10.799 1.00 92.19 75 ALA A N 1
ATOM 504 C CA . ALA A 1 75 ? 12.283 -7.753 -11.717 1.00 92.19 75 ALA A CA 1
ATOM 505 C C . ALA A 1 75 ? 12.011 -7.247 -13.139 1.00 92.19 75 ALA A C 1
ATOM 507 O O . ALA A 1 75 ? 12.587 -7.772 -14.091 1.00 92.19 75 ALA A O 1
ATOM 508 N N . VAL A 1 76 ? 11.195 -6.198 -13.285 1.00 90.62 76 VAL A N 1
ATOM 509 C CA . VAL A 1 76 ? 10.947 -5.548 -14.579 1.00 90.62 76 VAL A CA 1
ATOM 510 C C . VAL A 1 76 ? 12.252 -5.021 -15.174 1.00 90.62 76 VAL A C 1
ATOM 512 O O . VAL A 1 76 ? 12.544 -5.310 -16.332 1.00 90.62 76 VAL A O 1
ATOM 515 N N . TYR A 1 77 ? 13.071 -4.326 -14.383 1.00 86.19 77 TYR A N 1
ATOM 516 C CA . TYR A 1 77 ? 14.361 -3.813 -14.837 1.00 86.19 77 TYR A CA 1
ATOM 517 C C . TYR A 1 77 ? 15.303 -4.940 -15.293 1.00 86.19 77 TYR A C 1
ATOM 519 O O . TYR A 1 77 ? 15.801 -4.927 -16.414 1.00 86.19 77 TYR A O 1
ATOM 527 N N . VAL A 1 78 ? 15.516 -5.969 -14.471 1.00 87.31 78 VAL A N 1
ATOM 528 C CA . VAL A 1 78 ? 16.439 -7.068 -14.804 1.00 87.31 78 VAL A CA 1
ATOM 529 C C . VAL A 1 78 ? 15.967 -7.855 -16.027 1.00 87.31 78 VAL A C 1
ATOM 531 O O . VAL A 1 78 ? 16.766 -8.160 -16.911 1.00 87.31 78 VAL A O 1
ATOM 534 N N . VAL A 1 79 ? 14.678 -8.187 -16.102 1.00 89.75 79 VAL A N 1
ATOM 535 C CA . VAL A 1 79 ? 14.157 -9.019 -17.191 1.00 89.75 79 VAL A CA 1
ATOM 536 C C . VAL A 1 79 ? 14.091 -8.228 -18.492 1.00 89.75 79 VAL A C 1
ATOM 538 O O . VAL A 1 79 ? 14.631 -8.677 -19.496 1.00 89.75 79 VAL A O 1
ATOM 541 N N . PHE A 1 80 ? 13.467 -7.052 -18.496 1.00 86.12 80 PHE A N 1
ATOM 542 C CA . PHE A 1 80 ? 13.193 -6.338 -19.743 1.00 86.12 80 PHE A CA 1
ATOM 543 C C . PHE A 1 80 ? 14.343 -5.441 -20.201 1.00 86.12 80 PHE A C 1
ATOM 545 O O . PHE A 1 80 ? 14.539 -5.303 -21.404 1.00 86.12 80 PHE A O 1
ATOM 552 N N . VAL A 1 81 ? 15.113 -4.863 -19.275 1.00 81.00 81 VAL A N 1
ATOM 553 C CA . VAL A 1 81 ? 16.218 -3.954 -19.625 1.00 81.00 81 VAL A CA 1
ATOM 554 C C . VAL A 1 81 ? 17.534 -4.711 -19.767 1.00 81.00 81 VAL A C 1
ATOM 556 O O . VAL A 1 81 ? 18.234 -4.512 -20.749 1.00 81.00 81 VAL A O 1
ATOM 559 N N . LEU A 1 82 ? 17.877 -5.590 -18.817 1.00 81.56 82 LEU A N 1
ATOM 560 C CA . LEU A 1 82 ? 19.186 -6.265 -18.829 1.00 81.56 82 LEU A CA 1
ATOM 561 C C . LEU A 1 82 ? 19.202 -7.599 -19.585 1.00 81.56 82 LEU A C 1
ATOM 563 O O . LEU A 1 82 ? 20.235 -7.962 -20.130 1.00 81.56 82 LEU A O 1
ATOM 567 N N . THR A 1 83 ? 18.106 -8.366 -19.560 1.00 84.25 83 THR A N 1
ATOM 568 C CA . THR A 1 83 ? 18.089 -9.727 -20.138 1.00 84.25 83 THR A CA 1
ATOM 569 C C . THR A 1 83 ? 17.526 -9.742 -21.553 1.00 84.25 83 THR A C 1
ATOM 571 O O . THR A 1 83 ? 18.088 -10.384 -22.433 1.00 84.25 83 THR A O 1
ATOM 574 N N . LEU A 1 84 ? 16.389 -9.074 -21.760 1.00 83.75 84 LEU A N 1
ATOM 575 C CA . LEU A 1 84 ? 15.725 -8.989 -23.060 1.00 83.75 84 LEU A CA 1
ATOM 576 C C . LEU A 1 84 ? 16.197 -7.796 -23.899 1.00 83.75 84 LEU A C 1
ATOM 578 O O . LEU A 1 84 ? 15.829 -7.741 -25.067 1.00 83.75 84 LEU A O 1
ATOM 582 N N . GLU A 1 85 ? 16.961 -6.871 -23.304 1.00 78.88 85 GLU A N 1
ATOM 583 C CA . GLU A 1 85 ? 17.530 -5.680 -23.958 1.00 78.88 85 GLU A CA 1
ATOM 584 C C . GLU A 1 85 ? 16.507 -4.939 -24.833 1.00 78.88 85 GLU A C 1
ATOM 586 O O . GLU A 1 85 ? 16.777 -4.587 -25.977 1.00 78.88 85 GLU A O 1
ATOM 591 N N . VAL A 1 86 ? 15.294 -4.735 -24.304 1.00 77.62 86 VAL A N 1
ATOM 592 C CA . VAL A 1 86 ? 14.220 -4.076 -25.055 1.00 77.62 86 VAL A CA 1
ATOM 593 C C . VAL A 1 86 ? 14.637 -2.645 -25.397 1.00 77.62 86 VAL A C 1
ATOM 595 O O . VAL A 1 86 ? 15.012 -1.881 -24.504 1.00 77.62 86 VAL A O 1
ATOM 598 N N . ASP A 1 87 ? 14.503 -2.284 -26.677 1.00 69.50 87 ASP A N 1
ATOM 599 C CA . ASP A 1 87 ? 14.909 -0.982 -27.229 1.00 69.50 87 ASP A CA 1
ATOM 600 C C . ASP A 1 87 ? 14.305 0.215 -26.463 1.00 69.50 87 ASP A C 1
ATOM 602 O O . ASP A 1 87 ? 14.961 1.236 -26.248 1.00 69.50 87 ASP A O 1
ATOM 606 N N . ASP A 1 88 ? 13.081 0.047 -25.954 1.00 75.25 88 ASP A N 1
ATOM 607 C CA . ASP A 1 88 ? 12.340 1.043 -25.173 1.00 75.25 88 ASP A CA 1
ATOM 608 C C . ASP A 1 88 ? 12.310 0.712 -23.670 1.00 75.25 88 ASP A C 1
ATOM 610 O O . ASP A 1 88 ? 11.264 0.722 -23.014 1.00 75.25 88 ASP A O 1
ATOM 614 N N . ALA A 1 89 ? 13.478 0.421 -23.090 1.00 72.25 89 ALA A N 1
ATOM 615 C CA . ALA A 1 89 ? 13.658 0.124 -21.664 1.00 72.25 89 ALA A CA 1
ATOM 616 C C . ALA A 1 89 ? 12.904 1.089 -20.721 1.00 72.25 89 ALA A C 1
ATOM 618 O O . ALA A 1 89 ? 12.323 0.671 -19.716 1.00 72.25 89 ALA A O 1
ATOM 619 N N . PHE A 1 90 ? 12.879 2.382 -21.057 1.00 75.94 90 PHE A N 1
ATOM 620 C CA . PHE A 1 90 ? 12.188 3.406 -20.272 1.00 75.94 90 PHE A CA 1
ATOM 621 C C . PHE A 1 90 ? 10.673 3.316 -20.386 1.00 75.94 90 PHE A C 1
ATOM 623 O O . PHE A 1 90 ? 9.991 3.401 -19.368 1.00 75.94 90 PHE A O 1
ATOM 630 N N . GLU A 1 91 ? 10.142 3.080 -21.586 1.00 81.69 91 GLU A N 1
ATOM 631 C CA . GLU A 1 91 ? 8.703 2.903 -21.784 1.00 81.69 91 GLU A CA 1
ATOM 632 C C . GLU A 1 91 ? 8.193 1.722 -20.958 1.00 81.69 91 GLU A C 1
ATOM 634 O O . GLU A 1 91 ? 7.176 1.825 -20.276 1.00 81.69 91 GLU A O 1
ATOM 639 N N . VAL A 1 92 ? 8.948 0.625 -20.936 1.00 85.62 92 VAL A N 1
ATOM 640 C CA . VAL A 1 92 ? 8.607 -0.582 -20.181 1.00 85.62 92 VAL A CA 1
ATOM 641 C C . VAL A 1 92 ? 8.548 -0.320 -18.669 1.00 85.62 92 VAL A C 1
ATOM 643 O O . VAL A 1 92 ? 7.639 -0.792 -17.979 1.00 85.62 92 VAL A O 1
ATOM 646 N N . VAL A 1 93 ? 9.495 0.457 -18.149 1.00 84.81 93 VAL A N 1
ATOM 647 C CA . VAL A 1 93 ? 9.617 0.796 -16.725 1.00 84.81 93 VAL A CA 1
ATOM 648 C C . VAL A 1 93 ? 8.574 1.849 -16.308 1.00 84.81 93 VAL A C 1
ATOM 650 O O . VAL A 1 93 ? 7.960 1.732 -15.247 1.00 84.81 93 VAL A O 1
ATOM 653 N N . THR A 1 94 ? 8.268 2.822 -17.169 1.00 87.94 94 THR A N 1
ATOM 654 C CA . THR A 1 94 ? 7.177 3.787 -16.958 1.00 87.94 94 THR A CA 1
ATOM 655 C C . THR A 1 94 ? 5.799 3.128 -17.059 1.00 87.94 94 THR A C 1
ATOM 657 O O . THR A 1 94 ? 4.910 3.446 -16.267 1.00 87.94 94 THR A O 1
ATOM 660 N N . ALA A 1 95 ? 5.611 2.172 -17.973 1.00 91.56 95 ALA A N 1
ATOM 661 C CA . ALA A 1 95 ? 4.354 1.444 -18.124 1.00 91.56 95 ALA A CA 1
ATOM 662 C C . ALA A 1 95 ? 3.994 0.642 -16.866 1.00 91.56 95 ALA A C 1
ATOM 664 O O . ALA A 1 95 ? 2.824 0.607 -16.484 1.00 91.56 95 ALA A O 1
ATOM 665 N N . TYR A 1 96 ? 4.989 0.081 -16.169 1.00 93.69 96 TYR A N 1
ATOM 666 C CA . TYR A 1 96 ? 4.800 -0.526 -14.848 1.00 93.69 96 TYR A CA 1
ATOM 667 C C . TYR A 1 96 ? 4.196 0.459 -13.837 1.00 93.69 96 TYR A C 1
ATOM 669 O O . TYR A 1 96 ? 3.190 0.144 -13.196 1.00 93.69 96 TYR A O 1
ATOM 677 N N . GLY A 1 97 ? 4.762 1.667 -13.736 1.00 93.88 97 GLY A N 1
ATOM 678 C CA . GLY A 1 97 ? 4.231 2.730 -12.879 1.00 93.88 97 GLY A CA 1
ATOM 679 C C . GLY A 1 97 ? 2.800 3.114 -13.256 1.00 93.88 97 GLY A C 1
ATOM 680 O O . GLY A 1 97 ? 1.925 3.147 -12.399 1.00 93.88 97 GLY A O 1
ATOM 681 N N . LEU A 1 98 ? 2.525 3.286 -14.551 1.00 94.50 98 LEU A N 1
ATOM 682 C CA . LEU A 1 98 ? 1.184 3.601 -15.049 1.00 94.50 98 LEU A CA 1
ATOM 683 C C . LEU A 1 98 ? 0.147 2.519 -14.691 1.00 94.50 98 LEU A C 1
ATOM 685 O O . LEU A 1 98 ? -1.003 2.832 -14.361 1.00 94.50 98 LEU A O 1
ATOM 689 N N . GLY A 1 99 ? 0.541 1.245 -14.747 1.00 95.19 99 GLY A N 1
ATOM 690 C CA . GLY A 1 99 ? -0.285 0.119 -14.309 1.00 95.19 99 GLY A CA 1
ATOM 691 C C . GLY A 1 99 ? -0.628 0.201 -12.828 1.00 95.19 99 GLY A C 1
ATOM 692 O O . GLY A 1 99 ? -1.795 0.062 -12.449 1.00 95.19 99 GLY A O 1
ATOM 693 N N . ALA A 1 100 ? 0.374 0.509 -12.005 1.00 95.81 100 ALA A N 1
ATOM 694 C CA . ALA A 1 100 ? 0.196 0.732 -10.579 1.00 95.81 100 ALA A CA 1
ATOM 695 C C . ALA A 1 100 ? -0.781 1.886 -10.289 1.00 95.81 100 ALA A C 1
ATOM 697 O O . ALA A 1 100 ? -1.719 1.690 -9.511 1.00 95.81 100 ALA A O 1
ATOM 698 N N . SER A 1 101 ? -0.627 3.035 -10.964 1.00 96.00 101 SER A N 1
ATOM 699 C CA . SER A 1 101 ? -1.488 4.223 -10.796 1.00 96.00 101 SER A CA 1
ATOM 700 C C . SER A 1 101 ? -2.921 3.968 -11.217 1.00 96.00 101 SER A C 1
ATOM 702 O O . SER A 1 101 ? -3.852 4.424 -10.557 1.00 96.00 101 SER A O 1
ATOM 704 N N . SER A 1 102 ? -3.115 3.200 -12.289 1.00 96.12 102 SER A N 1
ATOM 705 C CA . SER A 1 102 ? -4.452 2.857 -12.774 1.00 96.12 102 SER A CA 1
ATOM 706 C C . SER A 1 102 ? -5.245 2.108 -11.700 1.00 96.12 102 SER A C 1
ATOM 708 O O . SER A 1 102 ? -6.372 2.482 -11.381 1.00 96.12 102 SER A O 1
ATOM 710 N N . ILE A 1 103 ? -4.647 1.077 -11.096 1.00 95.56 103 ILE A N 1
ATOM 711 C CA . ILE A 1 103 ? -5.292 0.301 -10.030 1.00 95.56 103 ILE A CA 1
ATOM 712 C C . ILE A 1 103 ? -5.430 1.100 -8.737 1.00 95.56 103 ILE A C 1
ATOM 714 O O . ILE A 1 103 ? -6.480 1.018 -8.093 1.00 95.56 103 ILE A O 1
ATOM 718 N N . ALA A 1 104 ? -4.416 1.882 -8.367 1.00 95.44 104 ALA A N 1
ATOM 719 C CA . ALA A 1 104 ? -4.467 2.735 -7.186 1.00 95.44 104 ALA A CA 1
ATOM 720 C C . ALA A 1 104 ? -5.639 3.722 -7.258 1.00 95.44 104 ALA A C 1
ATOM 722 O O . ALA A 1 104 ? -6.420 3.818 -6.310 1.00 95.44 104 ALA A O 1
ATOM 723 N N . LEU A 1 105 ? -5.833 4.367 -8.414 1.00 96.25 105 LEU A N 1
ATOM 724 C CA . LEU A 1 105 ? -6.934 5.297 -8.650 1.00 96.25 105 LEU A CA 1
ATOM 725 C C . LEU A 1 105 ? -8.293 4.633 -8.408 1.00 96.25 105 LEU A C 1
ATOM 727 O O . LEU A 1 105 ? -9.089 5.129 -7.612 1.00 96.25 105 LEU A O 1
ATOM 731 N N . PHE A 1 106 ? -8.565 3.502 -9.063 1.00 95.69 106 PHE A N 1
ATOM 732 C CA . PHE A 1 106 ? -9.854 2.822 -8.913 1.00 95.69 106 PHE A CA 1
ATOM 733 C C . PHE A 1 106 ? -10.062 2.264 -7.504 1.00 95.69 106 PHE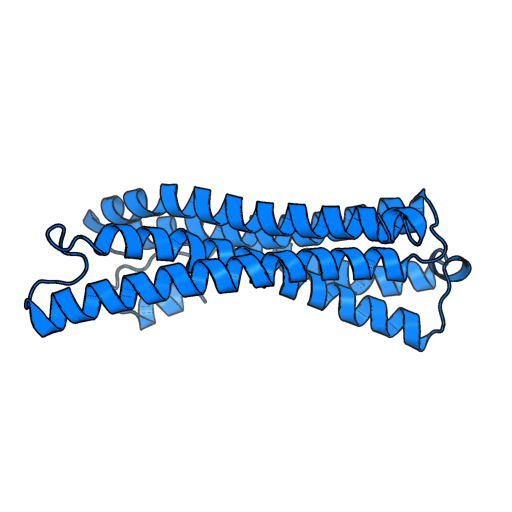 A C 1
ATOM 735 O O . PHE A 1 106 ? -11.167 2.368 -6.973 1.00 95.69 106 PHE A O 1
ATOM 742 N N . SER A 1 107 ? -9.017 1.718 -6.879 1.00 94.31 107 SER A N 1
ATOM 743 C CA . SER A 1 107 ? -9.110 1.144 -5.531 1.00 94.31 107 SER A CA 1
ATOM 744 C C . SER A 1 107 ? -9.380 2.224 -4.486 1.00 94.31 107 SER A C 1
ATOM 746 O O . SER A 1 107 ? -10.254 2.060 -3.637 1.00 94.31 107 SER A O 1
ATOM 748 N N . ARG A 1 108 ? -8.686 3.366 -4.581 1.00 93.38 108 ARG A N 1
ATOM 749 C CA . ARG A 1 108 ? -8.850 4.494 -3.659 1.00 93.38 108 ARG A CA 1
ATOM 750 C C . ARG A 1 108 ? -10.176 5.216 -3.860 1.00 93.38 108 ARG A C 1
ATOM 752 O O . ARG A 1 108 ? -10.840 5.530 -2.880 1.00 93.38 108 ARG A O 1
ATOM 759 N N . VAL A 1 109 ? -10.585 5.470 -5.104 1.00 96.00 109 VAL A N 1
ATOM 760 C CA . VAL A 1 109 ? -11.870 6.132 -5.383 1.00 96.00 109 VAL A CA 1
ATOM 761 C C . VAL A 1 109 ? -13.034 5.217 -5.012 1.00 96.00 109 VAL A C 1
ATOM 763 O O . VAL A 1 109 ? -13.939 5.644 -4.303 1.00 96.00 109 VAL A O 1
ATOM 766 N N . GLY A 1 110 ? -13.003 3.953 -5.442 1.00 95.38 110 GLY A N 1
ATOM 767 C CA . GLY A 1 110 ? -14.061 2.990 -5.143 1.00 95.38 110 GLY A CA 1
ATOM 768 C C . GLY A 1 110 ? -14.194 2.718 -3.645 1.00 95.38 110 GLY A C 1
ATOM 769 O O . GLY A 1 110 ? -15.285 2.842 -3.092 1.00 95.38 110 GLY A O 1
ATOM 770 N N . GLY A 1 111 ? -13.079 2.413 -2.976 1.00 94.69 111 GLY A N 1
ATOM 771 C CA . GLY A 1 111 ? -13.059 2.193 -1.533 1.00 94.69 111 GLY A CA 1
ATOM 772 C C . GLY A 1 111 ? -13.391 3.455 -0.737 1.00 94.69 111 GLY A C 1
ATOM 773 O O . GLY A 1 111 ? -14.147 3.376 0.223 1.00 94.69 111 GLY A O 1
ATOM 774 N N . GLY A 1 112 ? -12.907 4.621 -1.177 1.00 94.38 112 GLY A N 1
ATOM 775 C CA . GLY A 1 112 ? -13.176 5.922 -0.561 1.00 94.38 112 GLY A CA 1
ATOM 776 C C . GLY A 1 112 ? -14.651 6.321 -0.610 1.00 94.38 112 GLY A C 1
ATOM 777 O O . GLY A 1 112 ? -15.202 6.771 0.391 1.00 94.38 112 GLY A O 1
ATOM 778 N N . ILE A 1 113 ? -15.313 6.114 -1.754 1.00 97.56 113 ILE A N 1
ATOM 779 C CA . ILE A 1 113 ? -16.762 6.332 -1.876 1.00 97.56 113 ILE A CA 1
ATOM 780 C C . ILE A 1 113 ? -17.514 5.376 -0.948 1.00 97.56 113 ILE A C 1
ATOM 782 O O . ILE A 1 113 ? -18.431 5.808 -0.257 1.00 97.56 113 ILE A O 1
ATOM 786 N N . TYR A 1 114 ? -17.123 4.098 -0.914 1.00 97.19 114 TYR A N 1
ATOM 787 C CA . TYR A 1 114 ? -17.775 3.099 -0.072 1.00 97.19 114 TYR A CA 1
ATOM 788 C C . TYR A 1 114 ? -17.661 3.444 1.420 1.00 97.19 114 TYR A C 1
ATOM 790 O O . TYR A 1 114 ? -18.689 3.550 2.085 1.00 97.19 114 TYR A O 1
ATOM 798 N N . THR A 1 115 ? -16.440 3.672 1.925 1.00 95.88 115 THR A N 1
ATOM 799 C CA . THR A 1 115 ? -16.221 3.999 3.345 1.00 95.88 115 THR A CA 1
ATOM 800 C C . THR A 1 115 ? -16.923 5.293 3.724 1.00 95.88 115 THR A C 1
ATOM 802 O O . THR A 1 115 ? -17.744 5.295 4.630 1.00 95.88 115 THR A O 1
ATOM 805 N N . LYS A 1 116 ? -16.741 6.381 2.963 1.00 96.19 116 LYS A N 1
ATOM 806 C CA . LYS A 1 116 ? -17.313 7.677 3.352 1.00 96.19 116 LYS A CA 1
ATOM 807 C C . LYS A 1 116 ? -18.822 7.763 3.204 1.00 96.19 116 LYS A C 1
ATOM 809 O O . LYS A 1 116 ? -19.443 8.507 3.956 1.00 96.19 116 LYS A O 1
ATOM 814 N N . ALA A 1 117 ? -19.433 7.000 2.301 1.00 96.62 117 ALA A N 1
ATOM 815 C CA . ALA A 1 117 ? -20.888 6.890 2.274 1.00 96.62 117 ALA A CA 1
ATOM 816 C C . ALA A 1 117 ? -21.430 6.126 3.495 1.00 96.62 117 ALA A C 1
ATOM 818 O O . ALA A 1 117 ? -22.476 6.502 4.024 1.00 96.62 117 ALA A O 1
ATOM 819 N N . ALA A 1 118 ? -20.734 5.071 3.931 1.00 95.81 118 ALA A N 1
ATOM 820 C CA . ALA A 1 118 ? -21.140 4.257 5.072 1.00 95.81 118 ALA A CA 1
ATOM 821 C C . ALA A 1 118 ? -20.921 4.977 6.412 1.00 95.81 118 ALA A C 1
ATOM 823 O O . ALA A 1 118 ? -21.881 5.109 7.162 1.00 95.81 118 ALA A O 1
ATOM 824 N N . ASP A 1 119 ? -19.716 5.503 6.642 1.00 94.75 119 ASP A N 1
ATOM 825 C CA . ASP A 1 119 ? -19.278 6.291 7.807 1.00 94.75 119 ASP A CA 1
ATOM 826 C C . ASP A 1 119 ? -20.249 7.459 8.074 1.00 94.75 119 ASP A C 1
ATOM 828 O O . ASP A 1 119 ? -20.968 7.493 9.073 1.00 94.75 119 ASP A O 1
ATOM 832 N N . VAL A 1 120 ? -20.433 8.346 7.085 1.00 95.94 120 VAL A N 1
ATOM 833 C CA . VAL A 1 120 ? -21.334 9.506 7.218 1.00 95.94 120 VAL A CA 1
ATOM 834 C C . VAL A 1 120 ? -22.788 9.082 7.456 1.00 95.94 120 VAL A C 1
ATOM 836 O O . VAL A 1 120 ? -23.502 9.724 8.228 1.00 95.94 120 VAL A O 1
ATOM 839 N N . GLY A 1 121 ? -23.250 8.010 6.807 1.00 94.75 121 GLY A N 1
ATOM 840 C CA . GLY A 1 121 ? -24.603 7.491 7.006 1.00 94.75 121 GLY A CA 1
ATOM 841 C C . GLY A 1 121 ? -24.811 6.897 8.401 1.00 94.75 121 GLY A C 1
ATOM 842 O O . GLY A 1 121 ? -25.839 7.157 9.032 1.00 94.75 121 GLY A O 1
ATOM 843 N N . ALA A 1 122 ? -23.838 6.124 8.889 1.00 94.94 122 ALA A N 1
ATOM 844 C CA . ALA A 1 122 ? -23.864 5.498 10.202 1.00 94.94 122 ALA A CA 1
ATOM 845 C C . ALA A 1 122 ? -23.855 6.554 11.309 1.00 94.94 122 ALA A C 1
ATOM 847 O O . ALA A 1 122 ? -24.700 6.512 12.208 1.00 94.94 122 ALA A O 1
ATOM 848 N N . ASP A 1 123 ? -22.964 7.531 11.195 1.00 94.38 123 ASP A N 1
ATOM 849 C CA . ASP A 1 123 ? -22.753 8.553 12.206 1.00 94.38 123 ASP A CA 1
ATOM 850 C C . ASP A 1 123 ? -23.897 9.550 12.310 1.00 94.38 123 ASP A C 1
ATOM 852 O O . ASP A 1 123 ? -24.359 9.844 13.415 1.00 94.38 123 ASP A O 1
ATOM 856 N N . LEU A 1 124 ? -24.391 10.068 11.184 1.00 94.81 124 LEU A N 1
ATOM 857 C CA . LEU A 1 124 ? -25.457 11.068 11.216 1.00 94.81 124 LEU A CA 1
ATOM 858 C C . LEU A 1 124 ? -26.752 10.472 11.771 1.00 94.81 124 LEU A C 1
ATOM 860 O O . LEU A 1 124 ? -27.327 11.005 12.720 1.00 94.81 124 LEU A O 1
ATOM 864 N N . VAL A 1 125 ? -27.188 9.330 11.239 1.00 94.62 125 VAL A N 1
ATOM 865 C CA . VAL A 1 125 ? -28.446 8.714 11.679 1.00 94.62 125 VAL A CA 1
ATOM 866 C C . VAL A 1 125 ? -28.302 8.122 13.084 1.00 94.62 125 VAL A C 1
ATOM 868 O O . VAL A 1 125 ? -29.201 8.263 13.911 1.00 94.62 125 VAL A O 1
ATOM 871 N N . GLY A 1 126 ? -27.166 7.493 13.392 1.00 94.06 126 GLY A N 1
ATOM 872 C CA . GLY A 1 126 ? -26.915 6.891 14.699 1.00 94.06 126 GLY A CA 1
ATOM 873 C C . GLY A 1 126 ? -26.745 7.930 15.807 1.00 94.06 126 GLY A C 1
ATOM 874 O O . GLY A 1 126 ? -27.543 7.978 16.746 1.00 94.06 126 GLY A O 1
ATOM 875 N N . LYS A 1 127 ? -25.719 8.780 15.696 1.00 92.50 127 LYS A N 1
ATOM 876 C CA . LYS A 1 127 ? -25.322 9.708 16.765 1.00 92.50 127 LYS A CA 1
ATOM 877 C C . LYS A 1 127 ? -26.258 10.912 16.860 1.00 92.50 127 LYS A C 1
ATOM 879 O O . LYS A 1 127 ? -26.604 11.317 17.968 1.00 92.50 127 LYS A O 1
ATOM 884 N N . VAL A 1 128 ? -26.651 11.501 15.725 1.00 94.44 128 VAL A N 1
ATOM 885 C CA . VAL A 1 128 ? -27.366 12.794 15.704 1.00 94.44 128 VAL A CA 1
ATOM 886 C C . VAL A 1 128 ? -28.882 12.617 15.749 1.00 94.44 128 VAL A C 1
ATOM 888 O O . VAL A 1 128 ? -29.544 13.324 16.507 1.00 94.44 128 VAL A O 1
ATOM 891 N N . GLU A 1 129 ? -29.442 11.687 14.972 1.00 94.38 129 GLU A N 1
ATOM 892 C CA . GLU A 1 129 ? -30.900 11.507 14.897 1.00 94.38 129 GLU A CA 1
ATOM 893 C C . GLU A 1 129 ? -31.434 10.538 15.958 1.00 94.38 129 GLU A C 1
ATOM 895 O O . GLU A 1 129 ? -32.369 10.865 16.691 1.00 94.38 129 GLU A O 1
ATOM 900 N N . ALA A 1 130 ? -30.845 9.344 16.055 1.00 93.69 130 ALA A N 1
ATOM 901 C CA . ALA A 1 130 ? -31.308 8.295 16.961 1.00 93.69 130 ALA A CA 1
ATOM 902 C C . ALA A 1 130 ? -30.717 8.399 18.378 1.00 93.69 130 ALA A C 1
ATOM 904 O O . ALA A 1 130 ? -31.234 7.766 19.302 1.00 93.69 130 ALA A O 1
ATOM 905 N N . GLY A 1 131 ? -29.643 9.175 18.561 1.00 94.06 131 GLY A N 1
ATOM 906 C CA . GLY A 1 131 ? -28.969 9.354 19.850 1.00 94.06 131 GLY A CA 1
ATOM 907 C C . GLY A 1 131 ? -28.359 8.065 20.411 1.00 94.06 131 GLY A C 1
ATOM 908 O O . GLY A 1 131 ? -28.262 7.911 21.631 1.00 94.06 131 GLY A O 1
ATOM 909 N N . ILE A 1 132 ? -27.993 7.117 19.544 1.00 95.50 132 ILE A N 1
ATOM 910 C CA . ILE A 1 132 ? -27.303 5.881 19.930 1.00 95.50 132 ILE A CA 1
ATOM 911 C C . ILE A 1 132 ? -25.778 6.066 19.843 1.00 95.50 132 ILE A C 1
ATOM 913 O O . ILE A 1 132 ? -25.312 6.944 19.114 1.00 95.50 132 ILE A O 1
ATOM 917 N N . PRO A 1 133 ? -24.988 5.275 20.596 1.00 95.38 133 PRO A N 1
ATOM 918 C CA . PRO A 1 133 ? -23.532 5.310 20.505 1.00 95.38 133 PRO A CA 1
ATOM 919 C C . PRO A 1 133 ? -22.996 5.059 19.086 1.00 95.38 133 PRO A C 1
ATOM 921 O O . PRO A 1 133 ? -23.655 4.443 18.249 1.00 95.38 133 PRO A O 1
ATOM 924 N N . GLU A 1 134 ? -21.766 5.509 18.853 1.00 93.38 134 GLU A N 1
ATOM 925 C CA . GLU A 1 134 ? -20.947 5.111 17.703 1.00 93.38 134 GLU A CA 1
ATOM 926 C C . GLU A 1 134 ? -20.749 3.595 17.662 1.00 93.38 134 GLU A C 1
ATOM 928 O O . GLU A 1 134 ? -20.672 2.963 18.720 1.00 93.38 134 GLU A O 1
ATOM 933 N N . ASP A 1 135 ? -20.687 3.023 16.456 1.00 94.19 135 ASP A N 1
ATOM 934 C CA . ASP A 1 135 ? -20.531 1.578 16.237 1.00 94.19 135 ASP A CA 1
ATOM 935 C C . ASP A 1 135 ? -21.576 0.700 16.953 1.00 94.19 135 ASP A C 1
ATOM 937 O O . ASP A 1 135 ? -21.347 -0.479 17.243 1.00 94.19 135 ASP A O 1
ATOM 941 N N . ASP A 1 136 ? -22.758 1.250 17.254 1.00 96.38 136 ASP A N 1
ATOM 942 C CA . ASP A 1 136 ? -23.796 0.496 17.950 1.00 96.38 136 ASP A CA 1
ATOM 943 C C . ASP A 1 136 ? -24.364 -0.625 17.056 1.00 96.38 136 ASP A C 1
ATOM 945 O O . ASP A 1 136 ? -24.811 -0.361 15.935 1.00 96.38 136 ASP A O 1
ATOM 949 N N . PRO A 1 137 ? -24.451 -1.876 17.548 1.00 95.69 137 PRO A N 1
ATOM 950 C CA . PRO A 1 137 ? -24.898 -3.020 16.751 1.00 95.69 137 PRO A CA 1
ATOM 951 C C . PRO A 1 137 ? -26.353 -2.921 16.262 1.00 95.69 137 PRO A C 1
ATOM 953 O O . PRO A 1 137 ? -26.772 -3.712 15.418 1.00 95.69 137 PRO A O 1
ATOM 956 N N . ARG A 1 138 ? -27.153 -1.987 16.793 1.00 96.44 138 ARG A N 1
ATOM 957 C CA .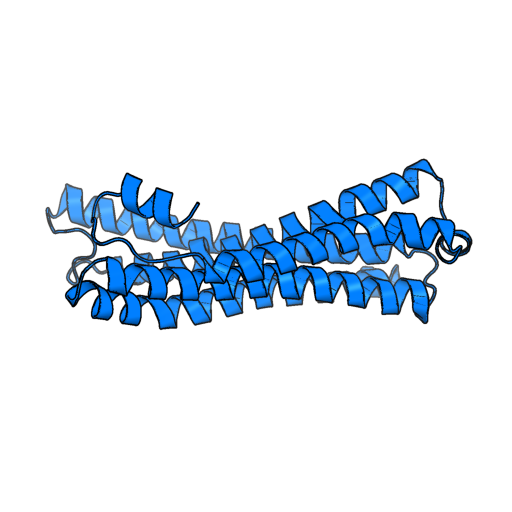 ARG A 1 138 ? -28.519 -1.706 16.322 1.00 96.44 138 ARG A CA 1
ATOM 958 C C . ARG A 1 138 ? -28.535 -0.875 15.041 1.00 96.44 138 ARG A C 1
ATOM 960 O O . ARG A 1 138 ? -29.552 -0.864 14.351 1.00 96.44 138 ARG A O 1
ATOM 967 N N . ASN A 1 139 ? -27.446 -0.172 14.733 1.00 96.62 139 ASN A N 1
ATOM 968 C CA . ASN A 1 139 ? -27.325 0.626 13.525 1.00 96.62 139 ASN A CA 1
ATOM 969 C C . ASN A 1 139 ? -26.906 -0.273 12.346 1.00 96.62 139 ASN A C 1
ATOM 971 O O . ASN A 1 139 ? -25.795 -0.808 12.355 1.00 96.62 139 ASN A O 1
ATOM 975 N N . PRO A 1 140 ? -27.752 -0.434 11.310 1.00 95.50 140 PRO A N 1
ATOM 976 C CA . PRO A 1 140 ? -27.471 -1.338 10.195 1.00 95.50 140 PRO A CA 1
ATOM 977 C C . PRO A 1 140 ? -26.279 -0.901 9.329 1.00 95.50 140 PRO A C 1
ATOM 979 O O . PRO A 1 140 ? -25.769 -1.711 8.557 1.00 95.50 140 PRO A O 1
ATOM 982 N N . ALA A 1 141 ? -25.835 0.355 9.436 1.00 96.25 141 ALA A N 1
ATOM 983 C CA . ALA A 1 141 ? -24.725 0.884 8.649 1.00 96.25 141 ALA A CA 1
ATOM 984 C C . ALA A 1 141 ? -23.338 0.548 9.232 1.00 96.25 141 ALA A C 1
ATOM 986 O O . ALA A 1 141 ? -22.354 0.605 8.504 1.00 96.25 141 ALA A O 1
ATOM 987 N N . THR A 1 142 ? -23.248 0.117 10.494 1.00 95.12 142 THR A N 1
ATOM 988 C CA . THR A 1 142 ? -21.962 -0.119 11.192 1.00 95.12 142 THR A CA 1
ATOM 989 C C . THR A 1 142 ? -21.106 -1.209 10.556 1.00 95.12 142 THR A C 1
ATOM 991 O O . THR A 1 142 ? -19.884 -1.102 10.502 1.00 95.12 142 THR A O 1
ATOM 994 N N . ILE A 1 143 ? -21.731 -2.256 10.012 1.00 97.12 143 ILE A N 1
ATOM 995 C CA . ILE A 1 143 ? -21.003 -3.288 9.266 1.00 97.12 143 ILE A CA 1
ATOM 996 C C . ILE A 1 143 ? -20.442 -2.721 7.960 1.00 97.12 143 ILE A C 1
ATOM 998 O O . ILE A 1 143 ? -19.319 -3.054 7.594 1.00 97.12 143 ILE A O 1
ATOM 1002 N N . ALA A 1 144 ? -21.203 -1.877 7.259 1.00 97.00 144 ALA A N 1
ATOM 1003 C CA . ALA A 1 144 ? -20.732 -1.253 6.026 1.00 97.00 144 ALA A CA 1
ATOM 1004 C C . ALA A 1 144 ? -19.580 -0.279 6.304 1.00 97.00 144 ALA A C 1
ATOM 1006 O O . ALA A 1 144 ? -18.626 -0.250 5.536 1.00 97.00 144 ALA A O 1
ATOM 1007 N N . ASP A 1 145 ? -19.637 0.445 7.418 1.00 97.06 145 ASP A N 1
ATOM 1008 C CA . ASP A 1 145 ? -18.575 1.343 7.869 1.00 97.06 145 ASP A CA 1
ATOM 1009 C C . ASP A 1 145 ? -17.264 0.579 8.123 1.00 97.06 145 ASP A C 1
ATOM 1011 O O . ASP A 1 145 ? -16.276 0.744 7.409 1.00 97.06 145 ASP A O 1
ATOM 1015 N N . ASN A 1 146 ? -17.318 -0.441 8.988 1.00 96.44 146 ASN A N 1
ATOM 1016 C CA . ASN A 1 146 ? -16.163 -1.286 9.303 1.00 96.44 146 ASN A CA 1
ATOM 1017 C C . ASN A 1 146 ? -15.624 -2.057 8.078 1.00 96.44 146 ASN A C 1
ATOM 1019 O O . ASN A 1 146 ? -14.423 -2.324 7.970 1.00 96.44 146 ASN A O 1
ATOM 1023 N N . VAL A 1 147 ? -16.483 -2.456 7.131 1.00 97.31 147 VAL A N 1
ATOM 1024 C CA . VAL A 1 147 ? -16.026 -3.004 5.839 1.00 97.31 147 VAL A CA 1
ATOM 1025 C C . VAL A 1 147 ? -15.319 -1.919 5.029 1.00 97.31 147 VAL A C 1
ATOM 1027 O O . VAL A 1 147 ? -14.260 -2.178 4.453 1.00 97.31 147 VAL A O 1
ATOM 1030 N N . GLY A 1 148 ? -15.872 -0.710 5.013 1.00 96.00 148 GLY A N 1
ATOM 1031 C CA . GLY A 1 148 ? -15.312 0.459 4.356 1.00 96.00 148 GLY A CA 1
ATOM 1032 C C . GLY A 1 148 ? -13.909 0.796 4.828 1.00 96.00 148 GLY A C 1
ATOM 1033 O O . GLY A 1 148 ? -13.047 0.998 3.977 1.00 96.00 148 GLY A O 1
ATOM 1034 N N . ASP A 1 149 ? -13.629 0.747 6.125 1.00 96.12 149 ASP A N 1
ATOM 1035 C CA . ASP A 1 149 ? -12.276 0.967 6.655 1.00 96.12 149 ASP A CA 1
ATOM 1036 C C . ASP A 1 149 ? -11.247 0.003 6.052 1.00 96.12 149 ASP A C 1
ATOM 1038 O O . ASP A 1 149 ? -10.142 0.381 5.662 1.00 96.12 149 ASP A O 1
ATOM 1042 N N . ASN A 1 150 ? -11.611 -1.270 5.892 1.00 96.19 150 ASN A N 1
ATOM 1043 C CA . ASN A 1 150 ? -10.701 -2.263 5.320 1.00 96.19 150 ASN A CA 1
ATOM 1044 C C . ASN A 1 150 ? -10.564 -2.108 3.792 1.00 96.19 150 ASN A C 1
ATOM 1046 O O . ASN A 1 150 ? -9.501 -2.371 3.224 1.00 96.19 150 ASN A O 1
ATOM 1050 N N . VAL A 1 151 ? -11.621 -1.679 3.100 1.00 94.06 151 VAL A N 1
ATOM 1051 C CA . VAL A 1 151 ? -11.621 -1.551 1.634 1.00 94.06 151 VAL A CA 1
ATOM 1052 C C . VAL A 1 151 ? -11.010 -0.224 1.171 1.00 94.06 151 VAL A C 1
ATOM 1054 O O . VAL A 1 151 ? -10.163 -0.215 0.279 1.00 94.06 151 VAL A O 1
ATOM 1057 N N . GLY A 1 152 ? -11.413 0.894 1.762 1.00 92.25 152 GLY A N 1
ATOM 1058 C CA . GLY A 1 152 ? -10.914 2.229 1.440 1.00 92.25 152 GLY A CA 1
ATOM 1059 C C . GLY A 1 152 ? -9.595 2.529 2.132 1.00 92.25 152 GLY A C 1
ATOM 1060 O O . GLY A 1 152 ? -8.566 2.694 1.470 1.00 92.25 152 GLY A O 1
ATOM 1061 N N . ASP A 1 153 ? -9.623 2.554 3.460 1.00 94.31 153 ASP A N 1
ATOM 1062 C CA . ASP A 1 153 ? -8.524 3.103 4.257 1.00 94.31 153 ASP A CA 1
ATOM 1063 C C . ASP A 1 153 ? -7.324 2.153 4.331 1.00 94.31 153 ASP A C 1
ATOM 1065 O O . ASP A 1 153 ? -6.195 2.606 4.502 1.00 94.31 153 ASP A O 1
ATOM 1069 N N . VAL A 1 154 ? -7.528 0.848 4.115 1.00 93.88 154 VAL A N 1
ATOM 1070 C CA . VAL A 1 154 ? -6.433 -0.130 4.023 1.00 93.88 154 VAL A CA 1
ATOM 1071 C C . VAL A 1 154 ? -6.096 -0.468 2.573 1.00 93.88 154 VAL A C 1
ATOM 1073 O O . VAL A 1 154 ? -4.992 -0.167 2.121 1.00 93.88 154 VAL A O 1
ATOM 1076 N N . ALA A 1 155 ? -6.997 -1.095 1.810 1.00 94.44 155 ALA A N 1
ATOM 1077 C CA . ALA A 1 155 ? -6.633 -1.562 0.467 1.00 94.44 155 ALA A CA 1
ATOM 1078 C C . ALA A 1 155 ? -6.367 -0.411 -0.512 1.00 94.44 155 ALA A C 1
ATOM 1080 O O . ALA A 1 155 ? -5.370 -0.442 -1.238 1.00 94.44 155 ALA A O 1
ATOM 1081 N N . GLY A 1 156 ? -7.219 0.620 -0.492 1.00 93.31 156 GLY A N 1
ATOM 1082 C CA . GLY A 1 156 ? -7.033 1.834 -1.283 1.00 93.31 156 GLY A CA 1
ATOM 1083 C C . GLY A 1 156 ? -5.740 2.568 -0.926 1.00 93.31 156 GLY A C 1
ATOM 1084 O O . GLY A 1 156 ? -4.978 2.926 -1.823 1.00 93.31 156 GLY A O 1
ATOM 1085 N N . MET A 1 157 ? -5.442 2.729 0.369 1.00 93.81 157 MET A N 1
ATOM 1086 C CA . MET A 1 157 ? -4.173 3.318 0.821 1.00 93.81 157 MET A CA 1
ATOM 1087 C C . MET A 1 157 ? -2.962 2.463 0.429 1.00 93.81 157 MET A C 1
ATOM 1089 O O . MET A 1 157 ? -1.932 3.003 0.038 1.00 93.81 157 MET A O 1
ATOM 1093 N N . GLY A 1 158 ? -3.063 1.134 0.500 1.00 93.94 158 GLY A N 1
ATOM 1094 C CA . GLY A 1 158 ? -1.974 0.230 0.128 1.00 93.94 158 GLY A CA 1
ATOM 1095 C C . GLY A 1 158 ? -1.586 0.353 -1.342 1.00 93.94 158 GLY A C 1
ATOM 1096 O O . GLY A 1 158 ? -0.401 0.451 -1.655 1.00 93.94 158 GLY A O 1
ATOM 1097 N N . ALA A 1 159 ? -2.579 0.400 -2.232 1.00 94.25 159 ALA A N 1
ATOM 1098 C CA . ALA A 1 159 ? -2.358 0.604 -3.662 1.00 94.25 159 ALA A CA 1
ATOM 1099 C C . ALA A 1 159 ? -1.818 2.016 -3.974 1.00 94.25 159 ALA A C 1
ATOM 1101 O O . ALA A 1 159 ? -0.931 2.163 -4.812 1.00 94.25 159 ALA A O 1
ATOM 1102 N N . ASP A 1 160 ? -2.301 3.043 -3.268 1.00 94.94 160 ASP A N 1
ATOM 1103 C CA . ASP A 1 160 ? -1.818 4.427 -3.387 1.00 94.94 160 ASP A CA 1
ATOM 1104 C C . ASP A 1 160 ? -0.345 4.564 -2.967 1.00 94.94 160 ASP A C 1
ATOM 1106 O O . ASP A 1 160 ? 0.482 5.083 -3.714 1.00 94.94 160 ASP A O 1
ATOM 1110 N N . LEU A 1 161 ? 0.023 4.005 -1.809 1.00 94.31 161 LEU A N 1
ATOM 1111 C CA . LEU A 1 161 ? 1.408 3.996 -1.336 1.00 94.31 161 LEU A CA 1
ATOM 1112 C C . LEU A 1 161 ? 2.322 3.168 -2.240 1.00 94.31 161 LEU A C 1
ATOM 1114 O O . LEU A 1 161 ? 3.473 3.552 -2.446 1.00 94.31 161 LEU A O 1
ATOM 1118 N N . PHE A 1 162 ? 1.830 2.050 -2.783 1.00 96.38 162 PHE A N 1
ATOM 1119 C CA . PHE A 1 162 ? 2.571 1.250 -3.758 1.00 96.38 162 PHE A CA 1
ATOM 1120 C C . PHE A 1 162 ? 2.936 2.099 -4.972 1.00 96.38 162 PHE A C 1
ATOM 1122 O O . PHE A 1 162 ? 4.099 2.130 -5.382 1.00 96.38 162 PHE A O 1
ATOM 1129 N N . GLU A 1 163 ? 1.949 2.794 -5.536 1.00 95.00 163 GLU A N 1
ATOM 1130 C CA . GLU A 1 163 ? 2.169 3.623 -6.707 1.00 95.00 163 GLU A CA 1
ATOM 1131 C C . GLU A 1 163 ? 3.079 4.806 -6.411 1.00 95.00 163 GLU A C 1
ATOM 1133 O O . GLU A 1 163 ? 4.048 5.005 -7.139 1.00 95.00 163 GLU A O 1
ATOM 1138 N N . SER A 1 164 ? 2.840 5.535 -5.323 1.00 94.56 164 SER A N 1
ATOM 1139 C CA . SER A 1 164 ? 3.670 6.681 -4.959 1.00 94.56 164 SER A C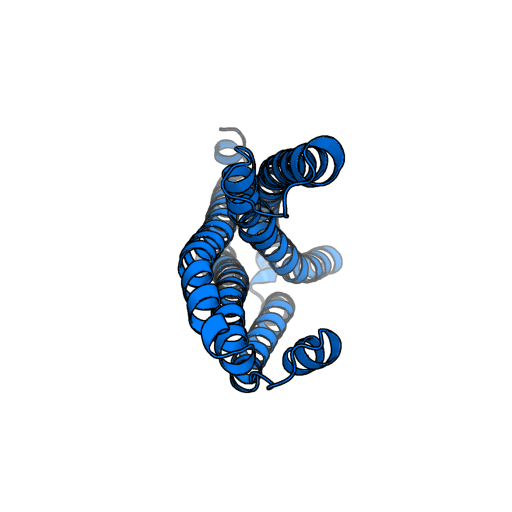A 1
ATOM 1140 C C . SER A 1 164 ? 5.119 6.260 -4.708 1.00 94.56 164 SER A C 1
ATOM 1142 O O . SER A 1 164 ? 6.054 6.943 -5.132 1.00 94.56 164 SER A O 1
ATOM 1144 N N . TYR A 1 165 ? 5.333 5.103 -4.073 1.00 94.25 165 TYR 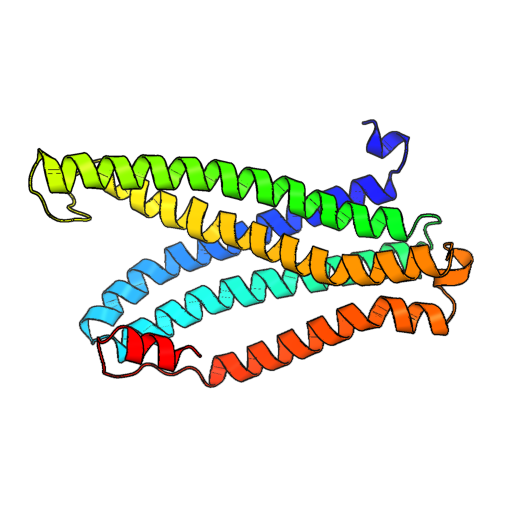A N 1
ATOM 1145 C CA . TYR A 1 165 ? 6.668 4.559 -3.847 1.00 94.25 165 TYR A CA 1
ATOM 1146 C C . TYR A 1 165 ? 7.346 4.165 -5.162 1.00 94.25 165 TYR A C 1
ATOM 1148 O O . TYR A 1 165 ? 8.456 4.627 -5.430 1.00 94.25 165 TYR A O 1
ATOM 1156 N N . ALA A 1 166 ? 6.673 3.394 -6.022 1.00 93.12 166 ALA A N 1
ATOM 1157 C CA . ALA A 1 166 ? 7.193 3.046 -7.342 1.00 93.12 166 ALA A CA 1
ATOM 1158 C C . ALA A 1 166 ? 7.483 4.304 -8.182 1.00 93.12 166 ALA A C 1
ATOM 1160 O O . ALA A 1 166 ? 8.586 4.458 -8.701 1.00 93.12 166 ALA A O 1
ATOM 1161 N N . GLY A 1 167 ? 6.541 5.246 -8.243 1.00 92.06 167 GLY A N 1
ATOM 1162 C CA . GLY A 1 167 ? 6.655 6.523 -8.945 1.00 92.06 167 GLY A CA 1
ATOM 1163 C C . GLY A 1 167 ? 7.833 7.369 -8.460 1.00 92.06 167 GLY A C 1
ATOM 1164 O O . GLY A 1 167 ? 8.573 7.912 -9.278 1.00 92.06 167 GLY A O 1
ATOM 1165 N N . SER A 1 168 ? 8.080 7.417 -7.147 1.00 93.00 168 SER A N 1
ATOM 1166 C CA . SER A 1 168 ? 9.214 8.151 -6.565 1.00 93.00 168 SER A CA 1
ATOM 1167 C C . SER A 1 168 ? 10.583 7.591 -6.970 1.00 93.00 168 SER A C 1
ATOM 1169 O O . SER A 1 168 ? 11.551 8.344 -7.057 1.00 93.00 168 SER A O 1
ATOM 1171 N N . ILE A 1 169 ? 10.662 6.288 -7.258 1.00 91.56 169 ILE A N 1
ATOM 1172 C CA . ILE A 1 169 ? 11.874 5.621 -7.749 1.00 91.56 169 ILE A CA 1
ATOM 1173 C C . ILE A 1 169 ? 11.982 5.799 -9.270 1.00 91.56 169 ILE A C 1
ATOM 1175 O O . ILE A 1 169 ? 13.060 6.075 -9.791 1.00 91.56 169 ILE A O 1
ATOM 1179 N N . LEU A 1 170 ? 10.858 5.694 -9.982 1.00 88.69 170 LEU A N 1
ATOM 1180 C CA . LEU A 1 170 ? 10.759 5.821 -11.437 1.00 88.69 170 LEU A CA 1
ATOM 1181 C C . LEU A 1 170 ? 11.042 7.237 -11.952 1.00 88.69 170 LEU A C 1
ATOM 1183 O O . LEU A 1 170 ? 11.647 7.395 -13.012 1.00 88.69 170 LEU A O 1
ATOM 1187 N N . ALA A 1 171 ? 10.613 8.270 -11.228 1.00 88.81 171 ALA A N 1
ATOM 1188 C CA . ALA A 1 171 ? 10.772 9.665 -11.628 1.00 88.81 171 ALA A CA 1
ATOM 1189 C C . ALA A 1 171 ? 12.245 10.081 -11.836 1.00 88.81 171 ALA A C 1
ATOM 1191 O O . ALA A 1 171 ? 12.561 10.577 -12.920 1.00 88.81 171 ALA A O 1
ATOM 1192 N N . PRO A 1 172 ? 13.177 9.862 -10.883 1.00 87.12 172 PRO A N 1
ATOM 1193 C CA . PRO A 1 172 ? 14.587 10.185 -11.098 1.00 87.12 172 PRO A CA 1
ATOM 1194 C C . PRO A 1 172 ? 15.240 9.312 -12.180 1.00 87.12 172 PRO A C 1
ATOM 1196 O O . PRO A 1 172 ? 16.062 9.822 -12.937 1.00 87.12 172 PRO A O 1
ATOM 1199 N N . ILE A 1 173 ? 14.846 8.037 -12.308 1.00 82.69 173 ILE A N 1
ATOM 1200 C CA . ILE A 1 173 ? 15.303 7.144 -13.392 1.00 82.69 173 ILE A CA 1
ATOM 1201 C C . ILE A 1 173 ? 14.920 7.738 -14.754 1.00 82.69 173 ILE A C 1
ATOM 1203 O O . ILE A 1 173 ? 15.768 7.883 -15.634 1.00 82.69 173 ILE A O 1
ATOM 1207 N N . SER A 1 174 ? 13.659 8.150 -14.897 1.00 79.31 174 SER A N 1
ATOM 1208 C CA . SER A 1 174 ? 13.136 8.767 -16.120 1.00 79.31 174 SER A CA 1
ATOM 1209 C C . SER A 1 174 ? 13.829 10.102 -16.408 1.00 79.31 174 SER A C 1
ATOM 1211 O O . SER A 1 174 ? 14.214 10.369 -17.542 1.00 79.31 174 SER A O 1
ATOM 1213 N N . LEU A 1 175 ? 14.054 10.934 -15.386 1.00 82.69 175 LEU A N 1
ATOM 1214 C CA . LEU A 1 175 ? 14.745 12.216 -15.540 1.00 82.69 175 LEU A CA 1
ATOM 1215 C C . LEU A 1 175 ? 16.169 12.042 -16.081 1.00 82.69 175 LEU A C 1
ATOM 1217 O O . LEU A 1 175 ? 16.552 12.744 -17.014 1.00 82.69 175 LEU A O 1
ATOM 1221 N N . VAL A 1 176 ? 16.946 11.113 -15.514 1.00 78.56 176 VAL A N 1
ATOM 1222 C CA . VAL A 1 176 ? 18.315 10.823 -15.970 1.00 78.56 176 VAL A CA 1
ATOM 1223 C C . VAL A 1 176 ? 18.310 10.337 -17.417 1.00 78.56 176 VAL A C 1
ATOM 1225 O O . VAL A 1 176 ? 19.113 10.808 -18.220 1.00 78.56 176 VAL A O 1
ATOM 1228 N N . ALA A 1 177 ? 17.383 9.440 -17.753 1.00 74.06 177 ALA A N 1
ATOM 1229 C CA . ALA A 1 177 ? 17.222 8.907 -19.099 1.00 74.06 177 ALA A CA 1
ATOM 1230 C C . ALA A 1 177 ? 17.005 10.006 -20.144 1.00 74.06 177 ALA A C 1
ATOM 1232 O O . ALA A 1 177 ? 17.745 10.090 -21.125 1.00 74.06 177 ALA A O 1
ATOM 1233 N N . PHE A 1 178 ? 16.033 10.887 -19.890 1.00 76.25 178 PHE A N 1
ATOM 1234 C CA . PHE A 1 178 ? 15.709 11.999 -20.780 1.00 76.25 178 PHE A CA 1
ATOM 1235 C C . PHE A 1 178 ? 16.834 13.034 -20.851 1.00 76.25 178 PHE A C 1
ATOM 1237 O O . PHE A 1 178 ? 17.172 13.493 -21.939 1.00 76.25 178 PHE A O 1
ATOM 1244 N N . ALA A 1 179 ? 17.433 13.398 -19.713 1.00 78.62 179 ALA A N 1
ATOM 1245 C CA . ALA A 1 179 ? 18.472 14.426 -19.659 1.00 78.62 179 ALA A CA 1
ATOM 1246 C C . ALA A 1 179 ? 19.753 14.022 -20.405 1.00 78.62 179 ALA A C 1
ATOM 1248 O O . ALA A 1 179 ? 20.429 14.874 -20.977 1.00 78.62 179 ALA A O 1
ATOM 1249 N N . LEU A 1 180 ? 20.085 12.731 -20.394 1.00 73.81 180 LEU A N 1
ATOM 1250 C CA . LEU A 1 180 ? 21.278 12.187 -21.038 1.00 73.81 180 LEU A CA 1
ATOM 1251 C C . LEU A 1 180 ? 21.005 11.638 -22.448 1.00 73.81 180 LEU A C 1
ATOM 1253 O O . LEU A 1 180 ? 21.937 11.161 -23.093 1.00 73.81 180 LEU A O 1
ATOM 1257 N N . GLY A 1 181 ? 19.756 11.707 -22.929 1.00 68.81 181 GLY A N 1
ATOM 1258 C CA . GLY A 1 181 ? 19.359 11.179 -24.236 1.00 68.81 181 GLY A CA 1
ATOM 1259 C C . GLY A 1 181 ? 19.685 9.693 -24.397 1.00 68.81 181 GLY A C 1
ATOM 1260 O O . GLY A 1 181 ? 20.077 9.269 -25.482 1.00 68.81 181 GLY A O 1
ATOM 1261 N N . LEU A 1 182 ? 19.606 8.925 -23.305 1.00 66.31 182 LEU A N 1
ATOM 1262 C CA . LEU A 1 182 ? 19.989 7.517 -23.303 1.00 66.31 182 LEU A CA 1
ATOM 1263 C C . LEU A 1 182 ? 18.955 6.713 -24.095 1.00 66.31 182 LEU A C 1
ATOM 1265 O O . LEU A 1 182 ? 17.777 6.718 -23.745 1.00 66.31 182 LEU A O 1
ATOM 1269 N N . GLY A 1 183 ? 19.398 6.015 -25.140 1.00 59.38 183 GLY A N 1
ATOM 1270 C CA . GLY A 1 183 ? 18.663 4.901 -25.740 1.00 59.38 183 GLY A CA 1
ATOM 1271 C C . GLY A 1 183 ? 19.035 3.572 -25.071 1.00 59.38 183 GLY A C 1
ATOM 1272 O O . GLY A 1 183 ? 19.901 3.530 -24.187 1.00 59.38 183 GLY A O 1
ATOM 1273 N N . ALA A 1 184 ? 18.409 2.468 -25.494 1.00 53.78 184 ALA A N 1
ATOM 1274 C CA . ALA A 1 184 ? 18.708 1.135 -24.956 1.00 53.78 184 ALA A CA 1
ATOM 1275 C C . ALA A 1 184 ? 20.177 0.719 -25.117 1.00 53.78 184 ALA A C 1
ATOM 1277 O O . ALA A 1 184 ? 20.754 0.176 -24.176 1.00 53.78 184 ALA A O 1
ATOM 1278 N N . GLU A 1 185 ? 20.821 1.051 -26.242 1.00 55.12 185 GLU A N 1
ATOM 1279 C CA . GLU A 1 185 ? 22.237 0.721 -26.473 1.00 55.12 185 GLU A CA 1
ATOM 1280 C C . GLU A 1 185 ? 23.177 1.350 -25.434 1.00 55.12 185 GLU A C 1
ATOM 1282 O O . GLU A 1 185 ? 24.235 0.801 -25.131 1.00 55.12 185 GLU A O 1
ATOM 1287 N N . GLN A 1 186 ? 22.806 2.501 -24.863 1.00 59.34 186 GLN A N 1
ATOM 1288 C CA . GLN A 1 186 ? 23.599 3.153 -23.827 1.00 59.34 186 GLN A CA 1
ATOM 1289 C C . GLN A 1 186 ? 23.189 2.705 -22.417 1.00 59.34 186 GLN A C 1
ATOM 1291 O O . GLN A 1 186 ? 24.003 2.810 -21.501 1.00 59.34 186 GLN A O 1
ATOM 1296 N N . ALA A 1 187 ? 21.981 2.175 -22.209 1.00 52.75 187 ALA A N 1
ATOM 1297 C CA . ALA A 1 187 ? 21.494 1.752 -20.891 1.00 52.75 187 ALA A CA 1
ATOM 1298 C C . ALA A 1 187 ? 22.277 0.564 -20.287 1.00 52.75 187 ALA A C 1
ATOM 1300 O O . ALA A 1 187 ? 22.324 0.423 -19.065 1.00 52.75 187 ALA A O 1
ATOM 1301 N N . SER A 1 188 ? 22.952 -0.239 -21.117 1.00 54.53 188 SER A N 1
ATOM 1302 C CA . SER A 1 188 ? 23.813 -1.359 -20.701 1.00 54.53 188 SER A CA 1
ATOM 1303 C C . SER A 1 188 ? 25.240 -0.940 -20.307 1.00 54.53 188 SER A C 1
ATOM 1305 O O . SER A 1 188 ? 25.991 -1.730 -19.728 1.00 54.53 188 SER A O 1
ATOM 1307 N N . ALA A 1 189 ? 25.634 0.313 -20.563 1.00 61.28 189 ALA A N 1
ATOM 1308 C CA . ALA A 1 189 ? 26.935 0.821 -20.145 1.00 61.28 189 ALA A CA 1
ATOM 1309 C C . ALA A 1 189 ? 27.008 0.921 -18.611 1.00 61.28 189 ALA A C 1
ATOM 1311 O O . ALA A 1 189 ? 26.100 1.446 -17.965 1.00 61.28 189 ALA A O 1
ATOM 1312 N N . ALA A 1 190 ? 28.121 0.481 -18.016 1.00 58.16 190 ALA A N 1
ATOM 1313 C CA . ALA A 1 190 ? 28.298 0.411 -16.559 1.00 58.16 190 ALA A CA 1
ATOM 1314 C C . ALA A 1 190 ? 27.983 1.735 -15.825 1.00 58.16 190 ALA A C 1
ATOM 1316 O O . ALA A 1 190 ? 27.420 1.728 -14.730 1.00 58.16 190 ALA A O 1
ATOM 1317 N N . THR A 1 191 ? 28.293 2.877 -16.448 1.00 59.84 191 THR A N 1
ATOM 1318 C CA . THR A 1 191 ? 27.979 4.214 -15.918 1.00 59.84 191 THR A CA 1
ATOM 1319 C C . THR A 1 191 ? 26.471 4.460 -15.818 1.00 59.84 191 THR A C 1
ATOM 1321 O O . THR A 1 191 ? 26.006 5.033 -14.836 1.00 59.84 191 THR A O 1
ATOM 1324 N N . ASN A 1 192 ? 25.694 3.979 -16.787 1.00 65.06 192 ASN A N 1
ATOM 1325 C CA . ASN A 1 192 ? 24.250 4.186 -16.855 1.00 65.06 192 ASN A CA 1
ATOM 1326 C C . ASN A 1 192 ? 23.497 3.210 -15.946 1.00 65.06 192 ASN A C 1
ATOM 1328 O O . ASN A 1 192 ? 22.567 3.624 -15.261 1.00 65.06 192 ASN A O 1
ATOM 1332 N N . ILE A 1 193 ? 23.980 1.972 -15.798 1.00 65.38 193 ILE A N 1
ATOM 1333 C CA . ILE A 1 193 ? 23.462 1.031 -14.789 1.00 65.38 193 ILE A CA 1
ATOM 1334 C C . ILE A 1 193 ? 23.593 1.621 -13.377 1.00 65.38 193 ILE A C 1
ATOM 1336 O O . ILE A 1 193 ? 22.668 1.511 -12.572 1.00 65.38 193 ILE A O 1
ATOM 1340 N N . SER A 1 194 ? 24.712 2.285 -13.070 1.00 66.56 194 SER A N 1
ATOM 1341 C CA . SER A 1 194 ? 24.922 2.936 -11.768 1.00 66.56 194 SER A CA 1
ATOM 1342 C C . SER A 1 194 ? 23.896 4.048 -11.507 1.00 66.56 194 SER A C 1
ATOM 1344 O O . SER A 1 194 ? 23.298 4.106 -10.433 1.00 66.56 194 SER A O 1
ATOM 1346 N N . LEU A 1 195 ? 23.614 4.888 -12.509 1.00 69.81 195 LEU A N 1
ATOM 1347 C CA . LEU A 1 195 ? 22.660 5.993 -12.376 1.00 69.81 195 LEU A CA 1
ATOM 1348 C C . LEU A 1 195 ? 21.201 5.518 -12.287 1.00 69.81 195 LEU A C 1
ATOM 1350 O O . LEU A 1 195 ? 20.422 6.083 -11.521 1.00 69.81 195 LEU A O 1
ATOM 1354 N N . LEU A 1 196 ? 20.838 4.464 -13.023 1.00 70.25 196 LEU A N 1
ATOM 1355 C CA . LEU A 1 196 ? 19.483 3.900 -13.016 1.00 70.25 196 LEU A CA 1
ATOM 1356 C C . LEU A 1 196 ? 19.215 3.035 -11.773 1.00 70.25 196 LEU A C 1
ATOM 1358 O O . LEU A 1 196 ? 18.086 2.979 -11.290 1.00 70.25 196 LEU A O 1
ATOM 1362 N N . SER A 1 197 ? 20.243 2.390 -11.211 1.00 77.75 197 SER A N 1
ATOM 1363 C CA . SER A 1 197 ? 20.112 1.567 -9.999 1.00 77.75 197 SER A CA 1
ATOM 1364 C C . SER A 1 197 ? 20.175 2.358 -8.693 1.00 77.75 197 SER A C 1
ATOM 1366 O O . SER A 1 197 ? 19.706 1.870 -7.664 1.00 77.75 197 SER A O 1
ATOM 1368 N N . PHE A 1 198 ? 20.694 3.587 -8.715 1.00 86.12 198 PHE A N 1
ATOM 1369 C CA . PHE A 1 198 ? 20.868 4.398 -7.512 1.00 86.12 198 PHE A CA 1
ATOM 1370 C C . PHE A 1 198 ? 19.558 4.667 -6.736 1.00 86.12 198 PHE A C 1
ATOM 1372 O O . PHE A 1 198 ? 19.537 4.412 -5.527 1.00 86.12 198 PHE A O 1
ATOM 1379 N N . PRO A 1 199 ? 18.436 5.076 -7.365 1.00 89.19 199 PRO A N 1
ATOM 1380 C CA . PRO A 1 199 ? 17.165 5.244 -6.652 1.00 89.19 199 PRO A CA 1
ATOM 1381 C C . PRO A 1 199 ? 16.647 3.938 -6.030 1.00 89.19 199 PRO A C 1
ATOM 1383 O O . PRO A 1 199 ? 16.133 3.946 -4.911 1.00 89.19 199 PRO A O 1
ATOM 1386 N N . MET A 1 200 ? 16.845 2.799 -6.707 1.00 87.75 200 MET A N 1
ATOM 1387 C CA . MET A 1 200 ? 16.488 1.475 -6.179 1.00 87.75 200 MET A CA 1
ATOM 1388 C C . MET A 1 200 ? 17.369 1.078 -4.984 1.00 87.75 200 MET A C 1
ATOM 1390 O O . MET A 1 200 ? 16.878 0.485 -4.025 1.00 87.75 200 MET A O 1
ATOM 1394 N N . ALA A 1 201 ? 18.654 1.441 -4.998 1.00 88.88 201 ALA A N 1
ATOM 1395 C CA . ALA A 1 201 ? 19.561 1.202 -3.878 1.00 88.88 201 ALA A CA 1
ATOM 1396 C C . ALA A 1 201 ? 19.179 2.030 -2.639 1.00 88.88 201 ALA A C 1
ATOM 1398 O O . ALA A 1 201 ? 19.193 1.504 -1.524 1.00 88.88 201 ALA A O 1
ATOM 1399 N N . ILE A 1 202 ? 18.777 3.295 -2.821 1.00 92.38 202 ILE A N 1
ATOM 1400 C CA . ILE A 1 202 ? 18.236 4.125 -1.731 1.00 92.38 202 ILE A CA 1
ATOM 1401 C C . ILE A 1 202 ? 16.957 3.499 -1.172 1.00 92.38 202 ILE A C 1
ATOM 1403 O O . ILE A 1 202 ? 16.815 3.375 0.045 1.00 92.38 202 ILE A O 1
ATOM 1407 N N . ALA A 1 203 ? 16.045 3.072 -2.047 1.00 92.19 203 ALA A N 1
ATOM 1408 C CA . ALA A 1 203 ? 14.805 2.411 -1.660 1.00 92.19 203 ALA A CA 1
ATOM 1409 C C . ALA A 1 203 ? 15.067 1.142 -0.825 1.00 92.19 203 ALA A C 1
ATOM 1411 O O . ALA A 1 203 ? 14.457 0.963 0.233 1.00 92.19 203 ALA A O 1
ATOM 1412 N N . LEU A 1 204 ? 16.038 0.318 -1.234 1.00 91.12 204 LEU A N 1
ATOM 1413 C CA . LEU A 1 204 ? 16.472 -0.867 -0.493 1.00 91.12 204 LEU A CA 1
ATOM 1414 C C . LEU A 1 204 ? 17.074 -0.511 0.875 1.00 91.12 204 LEU A C 1
ATOM 1416 O O . LEU A 1 204 ? 16.722 -1.126 1.881 1.00 91.12 204 LEU A O 1
ATOM 1420 N N . ALA A 1 205 ? 17.954 0.491 0.937 1.00 93.75 205 ALA A N 1
ATOM 1421 C CA . ALA A 1 205 ? 18.534 0.951 2.198 1.00 93.75 205 ALA A CA 1
ATOM 1422 C C . ALA A 1 205 ? 17.452 1.467 3.163 1.00 93.75 205 ALA A C 1
ATOM 1424 O O . ALA A 1 205 ? 17.470 1.135 4.349 1.00 93.75 205 ALA A O 1
ATOM 1425 N N . GLY A 1 206 ? 16.472 2.212 2.642 1.00 93.75 206 GLY A N 1
ATOM 1426 C CA . GLY A 1 206 ? 15.299 2.660 3.388 1.00 93.75 206 GLY A CA 1
ATOM 1427 C C . GLY A 1 206 ? 14.474 1.492 3.923 1.00 93.75 206 GLY A C 1
ATOM 1428 O O . GLY A 1 206 ? 14.144 1.476 5.103 1.00 93.75 206 GLY A O 1
ATOM 1429 N N . MET A 1 207 ? 14.222 0.467 3.105 1.00 91.81 207 MET A N 1
ATOM 1430 C CA . MET A 1 207 ? 13.519 -0.744 3.535 1.00 91.81 207 MET A CA 1
ATOM 1431 C C . MET A 1 207 ? 14.246 -1.461 4.678 1.00 91.81 207 MET A C 1
ATOM 1433 O O . MET A 1 207 ? 13.614 -1.832 5.666 1.00 91.81 207 MET A O 1
ATOM 1437 N N . VAL A 1 208 ? 15.570 -1.619 4.588 1.00 92.19 208 VAL A N 1
ATOM 1438 C CA . VAL A 1 208 ? 16.375 -2.219 5.665 1.00 92.19 208 VAL A CA 1
ATOM 1439 C C . VAL A 1 208 ? 16.293 -1.378 6.940 1.00 92.19 208 VAL A C 1
ATOM 1441 O O . VAL A 1 208 ? 16.081 -1.926 8.024 1.00 92.19 208 VAL A O 1
ATOM 1444 N N . ALA A 1 209 ? 16.391 -0.051 6.825 1.00 93.38 209 ALA A N 1
ATOM 1445 C CA . ALA A 1 209 ? 16.234 0.854 7.959 1.00 93.38 209 ALA A CA 1
ATOM 1446 C C . ALA A 1 209 ? 14.835 0.747 8.593 1.00 93.38 209 ALA A C 1
ATOM 1448 O O . ALA A 1 209 ? 14.729 0.680 9.817 1.00 93.38 209 ALA A O 1
ATOM 1449 N N . SER A 1 210 ? 13.770 0.649 7.789 1.00 91.50 210 SER A N 1
ATOM 1450 C CA . SER A 1 210 ? 12.397 0.442 8.267 1.00 91.50 210 SER A CA 1
ATOM 1451 C C . SER A 1 210 ? 12.214 -0.909 8.960 1.00 91.50 210 SER A C 1
ATOM 1453 O O . SER A 1 210 ? 11.550 -0.973 9.994 1.00 91.50 210 SER A O 1
ATOM 1455 N N . ILE A 1 211 ? 12.832 -1.982 8.449 1.00 90.94 211 ILE A N 1
ATOM 1456 C CA . ILE A 1 211 ? 12.829 -3.301 9.101 1.00 90.94 211 ILE A CA 1
ATOM 1457 C C . ILE A 1 211 ? 13.467 -3.192 10.486 1.00 90.94 211 ILE A C 1
ATOM 1459 O O . ILE A 1 211 ? 12.846 -3.583 11.474 1.00 90.94 211 ILE A O 1
ATOM 1463 N N . ILE A 1 212 ? 14.661 -2.602 10.581 1.00 90.69 212 ILE A N 1
ATOM 1464 C CA . ILE A 1 212 ? 15.360 -2.412 11.860 1.00 90.69 212 ILE A CA 1
ATOM 1465 C C . ILE A 1 212 ? 14.525 -1.541 12.810 1.00 90.69 212 ILE A C 1
ATOM 1467 O O . ILE A 1 212 ? 14.323 -1.911 13.967 1.00 90.69 212 ILE A O 1
ATOM 1471 N N . GLY A 1 213 ? 13.988 -0.424 12.314 1.00 88.12 213 GLY A N 1
ATOM 1472 C CA . GLY A 1 213 ? 13.152 0.495 13.086 1.00 88.12 213 GLY A CA 1
ATOM 1473 C C . GLY A 1 213 ? 11.885 -0.162 13.633 1.00 88.12 213 GLY A C 1
ATOM 1474 O O . GLY A 1 213 ? 11.506 0.090 14.774 1.00 88.12 213 GLY A O 1
ATOM 1475 N N . SER A 1 214 ? 11.276 -1.083 12.880 1.00 87.62 214 SER A N 1
ATOM 1476 C CA . SER A 1 214 ? 10.059 -1.778 13.316 1.00 87.62 214 SER A CA 1
ATOM 1477 C C . SER A 1 214 ? 10.246 -2.616 14.587 1.00 87.62 214 SER A C 1
ATOM 1479 O O . SER A 1 214 ? 9.300 -2.777 15.357 1.00 87.62 214 SER A O 1
ATOM 1481 N N . PHE A 1 215 ? 11.464 -3.099 14.865 1.00 85.19 215 PHE A N 1
ATOM 1482 C CA . PHE A 1 215 ? 11.772 -3.832 16.099 1.00 85.19 215 PHE A CA 1
ATOM 1483 C C . PHE A 1 215 ? 11.907 -2.926 17.330 1.00 85.19 215 PHE A C 1
ATOM 1485 O O . PHE A 1 215 ? 11.848 -3.416 18.461 1.00 85.19 215 PHE A O 1
ATOM 1492 N N . LEU A 1 216 ? 12.095 -1.618 17.132 1.00 83.50 216 LEU A N 1
ATOM 1493 C CA . LEU A 1 216 ? 12.258 -0.645 18.213 1.00 83.50 216 LEU A CA 1
ATOM 1494 C C . LEU A 1 216 ? 10.914 -0.146 18.763 1.00 83.50 216 LEU A C 1
ATOM 1496 O O . LEU A 1 216 ? 10.873 0.355 19.888 1.00 83.50 216 LEU A O 1
ATOM 1500 N N . VAL A 1 217 ? 9.820 -0.330 18.018 1.00 78.25 217 VAL A N 1
ATOM 1501 C CA . VAL A 1 217 ? 8.478 0.115 18.410 1.00 78.25 217 VAL A CA 1
ATOM 1502 C C . VAL A 1 217 ? 7.944 -0.720 19.576 1.00 78.25 217 VAL A C 1
ATOM 1504 O O . VAL A 1 217 ? 7.849 -1.949 19.509 1.00 78.25 217 VAL A O 1
ATOM 1507 N N . LYS A 1 218 ? 7.578 -0.044 20.671 1.00 71.56 218 LYS A N 1
ATOM 1508 C CA . LYS A 1 218 ? 7.064 -0.660 21.905 1.00 71.56 218 LYS A CA 1
ATOM 1509 C C . LYS A 1 218 ? 5.821 0.067 22.406 1.00 71.56 218 LYS A C 1
ATOM 1511 O O . LYS A 1 218 ? 5.751 1.288 22.371 1.00 71.56 218 LYS A O 1
ATOM 1516 N N . GLY A 1 219 ? 4.858 -0.696 22.926 1.00 64.81 219 GLY A N 1
ATOM 1517 C CA . GLY A 1 219 ? 3.641 -0.153 23.528 1.00 64.81 219 GLY A CA 1
ATOM 1518 C C . GLY A 1 219 ? 3.908 0.550 24.858 1.00 64.81 219 GLY A C 1
ATOM 1519 O O . GLY A 1 219 ? 4.537 -0.024 25.748 1.00 64.81 219 GLY A O 1
ATOM 1520 N N . GLY A 1 220 ? 3.406 1.777 24.999 1.00 66.94 220 GLY A N 1
ATOM 1521 C CA . GLY A 1 220 ? 3.346 2.488 26.276 1.00 66.94 220 GLY A CA 1
ATOM 1522 C C . GLY A 1 220 ? 2.136 2.071 27.120 1.00 66.94 220 GLY A C 1
ATOM 1523 O O . GLY A 1 220 ? 1.195 1.450 26.630 1.00 66.94 220 GLY A O 1
ATOM 1524 N N . THR A 1 221 ? 2.141 2.430 28.404 1.00 66.94 221 THR A N 1
ATOM 1525 C CA . THR A 1 221 ? 1.000 2.216 29.318 1.00 66.94 221 THR A CA 1
ATOM 1526 C C . THR A 1 221 ? -0.048 3.328 29.245 1.00 66.94 221 THR A C 1
ATOM 1528 O O . THR A 1 221 ? -1.150 3.162 29.761 1.00 66.94 221 THR A O 1
ATOM 1531 N N . SER A 1 222 ? 0.289 4.455 28.615 1.00 69.31 222 SER A N 1
ATOM 1532 C CA . SER A 1 222 ? -0.591 5.614 28.491 1.00 69.31 222 SER A CA 1
ATOM 1533 C C . SER A 1 222 ? -1.675 5.394 27.436 1.00 69.31 222 SER A C 1
ATOM 1535 O O . SER A 1 222 ? -1.410 4.842 26.369 1.00 69.31 222 SER A O 1
ATOM 1537 N N . THR A 1 223 ? -2.881 5.874 27.728 1.00 68.31 223 THR A N 1
ATOM 1538 C CA . THR A 1 223 ? -3.996 5.992 26.776 1.00 68.31 223 THR A CA 1
ATOM 1539 C C . THR A 1 223 ? -4.019 7.350 26.069 1.00 68.31 223 THR A C 1
ATOM 1541 O O . THR A 1 223 ? -4.881 7.577 25.229 1.00 68.31 223 THR A O 1
ATOM 1544 N N . ASP A 1 224 ? -3.105 8.267 26.410 1.00 76.25 224 ASP A N 1
ATOM 1545 C CA . ASP A 1 224 ? -3.008 9.581 25.772 1.00 76.25 224 ASP A CA 1
ATOM 1546 C C . ASP A 1 224 ? -2.490 9.459 24.332 1.00 76.25 224 ASP A C 1
ATOM 1548 O O . ASP A 1 224 ? -1.425 8.883 24.082 1.00 76.25 224 ASP A O 1
ATOM 1552 N N . SER A 1 225 ? -3.214 10.050 23.381 1.00 67.94 225 SER A N 1
ATOM 1553 C CA . SER A 1 225 ? -2.918 9.955 21.948 1.00 67.94 225 SER A CA 1
ATOM 1554 C C . SER A 1 225 ? -1.533 10.502 21.594 1.00 67.94 225 SER A C 1
ATOM 1556 O O . SER A 1 225 ? -0.863 9.961 20.714 1.00 67.94 225 SER A O 1
ATOM 1558 N N . ARG A 1 226 ? -1.045 11.531 22.306 1.00 71.12 226 ARG A N 1
ATOM 1559 C CA . ARG A 1 226 ? 0.317 12.061 22.094 1.00 71.12 226 ARG A CA 1
ATOM 1560 C C . ARG A 1 226 ? 1.389 11.075 22.543 1.00 71.12 226 ARG A C 1
ATOM 1562 O O . ARG A 1 226 ? 2.404 10.924 21.867 1.00 71.12 226 ARG A O 1
ATOM 1569 N N . ALA A 1 227 ? 1.166 10.393 23.664 1.00 67.19 227 ALA A N 1
ATOM 1570 C CA . ALA A 1 227 ? 2.080 9.372 24.163 1.00 67.19 227 ALA A CA 1
ATOM 1571 C C . ALA A 1 227 ? 2.111 8.134 23.250 1.00 67.19 227 ALA A C 1
ATOM 1573 O O . ALA A 1 227 ? 3.180 7.568 23.035 1.00 67.19 227 ALA A O 1
ATOM 1574 N N . LEU A 1 228 ? 0.964 7.754 22.677 1.00 65.06 228 LEU A N 1
ATOM 1575 C CA . LEU A 1 228 ? 0.854 6.675 21.690 1.00 65.06 228 LEU A CA 1
ATOM 1576 C C . LEU A 1 228 ? 1.544 7.036 20.366 1.00 65.06 228 LEU A C 1
ATOM 1578 O O . LEU A 1 228 ? 2.307 6.231 19.843 1.00 65.06 228 LEU A O 1
ATOM 1582 N N . SER A 1 229 ? 1.356 8.259 19.864 1.00 69.31 229 SER A N 1
ATOM 1583 C CA . SER A 1 229 ? 2.037 8.744 18.654 1.00 69.31 229 SER A CA 1
ATOM 1584 C C . SER A 1 229 ? 3.560 8.801 18.831 1.00 69.31 229 SER A C 1
ATOM 1586 O O . SER A 1 229 ? 4.298 8.350 17.961 1.00 69.31 229 SER A O 1
ATOM 1588 N N . LYS A 1 230 ? 4.046 9.245 19.998 1.00 70.38 230 LYS A N 1
ATOM 1589 C CA . LYS A 1 230 ? 5.481 9.236 20.333 1.00 70.38 230 LYS A CA 1
ATOM 1590 C C . LYS A 1 230 ? 6.069 7.825 20.473 1.00 70.38 230 LYS A C 1
ATOM 1592 O O . LYS A 1 230 ? 7.277 7.658 20.430 1.00 70.38 230 LYS A O 1
ATOM 1597 N N . ALA A 1 231 ? 5.241 6.807 20.687 1.00 64.88 231 ALA A N 1
ATOM 1598 C CA . ALA A 1 231 ? 5.704 5.422 20.696 1.00 64.88 231 ALA A CA 1
ATOM 1599 C C . ALA A 1 231 ? 5.893 4.851 19.274 1.00 64.88 231 ALA A C 1
ATOM 1601 O O . ALA A 1 231 ? 6.509 3.796 19.129 1.00 64.88 231 ALA A O 1
ATOM 1602 N N . LEU A 1 232 ? 5.359 5.531 18.250 1.00 62.19 232 LEU A N 1
ATOM 1603 C CA . LEU A 1 232 ? 5.378 5.119 16.842 1.00 62.19 232 LEU A CA 1
ATOM 1604 C C . LEU A 1 232 ? 6.423 5.867 15.989 1.00 62.19 232 LEU A C 1
ATOM 1606 O O . LEU A 1 232 ? 6.792 5.355 14.933 1.00 62.19 232 LEU A O 1
ATOM 1610 N N . HIS A 1 233 ? 6.888 7.041 16.433 1.00 56.88 233 HIS A N 1
ATOM 1611 C CA . HIS A 1 233 ? 7.877 7.903 15.765 1.00 56.88 233 HIS A CA 1
ATOM 1612 C C . HIS A 1 233 ? 9.098 8.139 16.656 1.00 56.88 233 HIS A C 1
ATOM 1614 O O . HIS A 1 233 ? 10.219 8.182 16.106 1.00 56.88 233 HIS A O 1
#

Organism: NCBI:txid408172

pLDDT: mean 86.96, std 11.86, range [50.12, 97.56]

Nearest PDB structures (foldseek):
  6qxa-assembly2_D  TM=9.006E-01  e=1.098E-09  Thermotoga maritima MSB8
  6afw-assembly1_B  TM=8.576E-01  e=9.675E-09  Vigna radiata var. radiata
  6aft-assembly1_A  TM=8.629E-01  e=2.413E-08  Vigna radiata var. radiata
  5gpj-assembly1_B  TM=8.610E-01  e=4.655E-07  Vigna radiata var. radiata
  4nqi-assembly1_A  TM=3.410E-01  e=2.967E+00  Dictyostelium discoideum

Radius of gyration: 21.56 Å; Cα contacts (8 Å, |Δi|>4): 318; chains: 1; bounding box: 60×25×60 Å